Protein AF-0000000068720385 (afdb_homodimer)

Nearest PDB structures (foldseek):
  2ou6-assembly1_A-2  TM=8.286E-01  e=3.592E-10  Deinococcus radiodurans
  2p1a-assembly1_A  TM=8.035E-01  e=2.104E-04  Bacillus cereus ATCC 10987
  2p1a-assembly1_B  TM=8.047E-01  e=2.739E-04  Bacillus cereus ATCC 10987
  8f5v-assembly1_B  TM=7.854E-01  e=7.859E-04  Mycobacterium tuberculosis
  3cex-assembly1_A  TM=7.486E-01  e=3.382E-04  Enterococcus faecalis V583

Secondary structure (DSSP, 8-state):
-PPPB---PPTTS-HHHHHHHHHHHHHHHHHHHHTTT--HHHHH---TTTSS-HHHHHHHHHHHHHHHHIIIII-----HHHHHHHHHHHH-HHHHTT--S--HHHHHHHHHHHHHHHHHHHHT--HHHHH-EEE-TTS-EEEHHHHHHHHHHHHHHHHHHHHHHHHHHHHHT--/-PPPB---PPTTS-HHHHHHHHHHHHHHHHHHHHTTT--HHHHH---TTTSS-HHHHHHHHHHHHHHHHIIIII-----HHHHHHHHHHHH-HHHHTT--S--HHHHHHHHHHHHHHHHHHHHT--HHHHH-EEE-TTS-EEEHHHHHHHHHHHHHHHHHHHHHHHHHHHHHT--

InterPro domains:
  IPR007061 Mycothiol-S-transferase [PF04978] (20-166)
  IPR034660 DinB/YfiT-like putative metalloenzymes [G3DSA:1.20.120.450] (4-170)
  IPR034660 DinB/YfiT-like putative metalloenzymes [SSF109854] (3-167)

Foldseek 3Di:
DDADPDQFQDPLAEGVLRSLLNLVVNLLVVLCVLCPPDFLCQQLDADPVPLAGVQLLLLLLLLLLVQLCCCQQVVDGDDPVRCVVRVLSPVPRPSSNVRGDDGPVVSVVSNVVSSVVVVVSRSPDHPCQQADWDADPVGDIDGNVVSSVVSSVSSNVSSVVSNVSVVVVVVVVPD/DDADPDQFQDPLAAGVLRSLLNLVVNLLVVLCVLCPPDFLCQQLDADPVPLAGVQLLLLLLLLLLVQLCCCQQVVDGDDPVRCVVRVLSVVPRPSSNVRGDDGPVVSNVSNVVSSVVVVVSRSPDHPCQQQDWDADPVGDIDGNVVSSVVSSVSSNVSSVVSNVSVVVVVVVPPD

Solvent-accessible surface area (backbone atoms only — not comparable to full-atom values): 18407 Å² total; per-residue (Å²): 134,85,77,63,47,48,50,42,58,38,88,76,38,41,61,64,53,7,31,51,49,33,50,48,50,37,53,49,47,53,50,51,61,71,55,58,86,48,47,43,68,61,27,46,43,64,44,88,55,64,55,46,20,49,43,21,51,52,43,21,45,32,33,53,47,48,51,48,46,32,45,73,78,64,69,42,77,78,49,75,74,55,36,72,75,34,48,36,29,68,70,30,51,80,49,18,66,73,50,56,87,50,50,57,63,58,52,52,49,48,42,47,52,50,47,52,53,50,51,55,57,53,46,75,48,48,63,68,55,37,60,38,70,52,63,47,96,87,62,52,57,30,19,45,42,25,56,55,49,45,45,48,47,51,42,38,15,52,45,26,36,43,52,34,52,49,51,40,53,56,60,64,57,69,113,133,86,78,62,47,49,50,44,60,38,88,75,38,42,63,65,54,7,29,52,48,31,50,47,50,37,52,48,48,54,51,52,62,72,56,59,86,50,48,43,69,62,27,43,43,64,45,89,55,65,55,47,20,52,43,23,50,51,43,21,45,32,33,51,46,46,51,47,46,32,44,72,79,64,70,41,78,78,50,76,75,55,34,71,76,34,47,37,30,67,70,29,49,80,49,16,65,72,48,56,87,51,51,55,64,57,49,51,48,47,42,48,52,49,47,54,52,49,53,56,56,53,46,75,48,48,61,67,56,38,61,38,69,52,64,47,97,87,62,53,57,31,19,44,40,24,57,56,48,45,45,48,47,51,41,36,15,50,45,25,36,42,53,33,52,49,50,39,51,57,60,64,58,69,115

Structure (mmCIF, N/CA/C/O backbone):
data_AF-0000000068720385-model_v1
#
loop_
_entity.id
_entity.type
_entity.pdbx_description
1 polymer 'Uncharacterized protein'
#
loop_
_atom_site.group_PDB
_atom_site.id
_atom_site.type_symbol
_atom_site.label_atom_id
_atom_site.label_alt_id
_atom_site.label_comp_id
_atom_site.label_asym_id
_atom_site.label_entity_id
_atom_site.label_seq_id
_atom_site.pdbx_PDB_ins_code
_atom_site.Cartn_x
_atom_site.Cartn_y
_atom_site.Cartn_z
_atom_site.occupancy
_atom_site.B_iso_or_equiv
_atom_site.auth_seq_id
_atom_site.auth_comp_id
_atom_site.auth_asym_id
_atom_site.auth_atom_id
_atom_site.pdbx_PDB_model_num
ATOM 1 N N . MET A 1 1 ? -4.164 1.796 -20.172 1 55.81 1 MET A N 1
ATOM 2 C CA . MET A 1 1 ? -5.129 1.344 -19.172 1 55.81 1 MET A CA 1
ATOM 3 C C . MET A 1 1 ? -5.629 2.512 -18.328 1 55.81 1 MET A C 1
ATOM 5 O O . MET A 1 1 ? -4.844 3.365 -17.922 1 55.81 1 MET A O 1
ATOM 9 N N . ASN A 1 2 ? -6.902 2.725 -18.344 1 81.5 2 ASN A N 1
ATOM 10 C CA . ASN A 1 2 ? -7.492 3.861 -17.641 1 81.5 2 ASN A CA 1
ATOM 11 C C . ASN A 1 2 ? -7.676 3.568 -16.156 1 81.5 2 ASN A C 1
ATOM 13 O O . ASN A 1 2 ? -8.18 2.51 -15.781 1 81.5 2 ASN A O 1
ATOM 17 N N . ILE A 1 3 ? -7.035 4.348 -15.258 1 90.94 3 ILE A N 1
ATOM 18 C CA . ILE A 1 3 ? -7.121 4.184 -13.812 1 90.94 3 ILE A CA 1
ATOM 19 C C . ILE A 1 3 ? -8.438 4.77 -13.305 1 90.94 3 ILE A C 1
ATOM 21 O O . ILE A 1 3 ? -8.797 5.898 -13.648 1 90.94 3 ILE A O 1
ATOM 25 N N . ASP A 1 4 ? -9.219 3.924 -12.68 1 94.69 4 ASP A N 1
ATOM 26 C CA . ASP A 1 4 ? -10.445 4.367 -12.031 1 94.69 4 ASP A CA 1
ATOM 27 C C . ASP A 1 4 ? -10.172 4.863 -10.609 1 94.69 4 ASP A C 1
ATOM 29 O O . ASP A 1 4 ? -9.594 4.141 -9.797 1 94.69 4 ASP A O 1
ATOM 33 N N . TYR A 1 5 ? -10.555 6.066 -10.297 1 97 5 TYR A N 1
ATOM 34 C CA . TYR A 1 5 ? -10.297 6.68 -9 1 97 5 TYR A CA 1
ATOM 35 C C . TYR A 1 5 ? -11.539 6.637 -8.117 1 97 5 TYR A C 1
ATOM 37 O O . TYR A 1 5 ? -11.781 7.559 -7.332 1 97 5 TYR A O 1
ATOM 45 N N . ARG A 1 6 ? -12.383 5.68 -8.445 1 97.88 6 ARG A N 1
ATOM 46 C CA . ARG A 1 6 ? -13.5 5.289 -7.59 1 97.88 6 ARG A CA 1
ATOM 47 C C . ARG A 1 6 ? -13.352 3.85 -7.109 1 97.88 6 ARG A C 1
ATOM 49 O O . ARG A 1 6 ? -13.008 2.961 -7.895 1 97.88 6 ARG A O 1
ATOM 56 N N . ILE A 1 7 ? -13.422 3.652 -5.805 1 98.19 7 ILE A N 1
ATOM 57 C CA . ILE A 1 7 ? -13.531 2.303 -5.262 1 98.19 7 ILE A CA 1
ATOM 58 C C . ILE A 1 7 ? -15 1.94 -5.078 1 98.19 7 ILE A C 1
ATOM 60 O O . ILE A 1 7 ? -15.711 2.584 -4.301 1 98.19 7 ILE A O 1
ATOM 64 N N . ARG A 1 8 ? -15.438 0.995 -5.832 1 95.12 8 ARG A N 1
ATOM 65 C CA . ARG A 1 8 ? -16.844 0.578 -5.805 1 95.12 8 ARG A CA 1
ATOM 66 C C . ARG A 1 8 ? -16.969 -0.904 -6.141 1 95.12 8 ARG A C 1
ATOM 68 O O . ARG A 1 8 ? -16.031 -1.518 -6.656 1 95.12 8 ARG A O 1
ATOM 75 N N . SER A 1 9 ? -18.156 -1.383 -5.824 1 94.25 9 SER A N 1
ATOM 76 C CA . SER A 1 9 ? -18.422 -2.781 -6.145 1 94.25 9 SER A CA 1
ATOM 77 C C . SER A 1 9 ? -18.469 -3.004 -7.652 1 94.25 9 SER A C 1
ATOM 79 O O . SER A 1 9 ? -19.281 -2.389 -8.352 1 94.25 9 SER A O 1
ATOM 81 N N . VAL A 1 10 ? -17.562 -3.848 -8.102 1 94.06 10 VAL A N 1
ATOM 82 C CA . VAL A 1 10 ? -17.516 -4.176 -9.516 1 94.06 10 VAL A CA 1
ATOM 83 C C . VAL A 1 10 ? -18.547 -5.246 -9.844 1 94.06 10 VAL A C 1
ATOM 85 O O . VAL A 1 10 ? -18.766 -6.164 -9.047 1 94.06 10 VAL A O 1
ATOM 88 N N . ASP A 1 11 ? -19.156 -5.184 -11.016 1 93.94 11 ASP A N 1
ATOM 89 C CA . ASP A 1 11 ? -20.156 -6.16 -11.43 1 93.94 11 ASP A CA 1
ATOM 90 C C . ASP A 1 11 ? -19.562 -7.562 -11.508 1 93.94 11 ASP A C 1
ATOM 92 O O . ASP A 1 11 ? -18.391 -7.727 -11.867 1 93.94 11 ASP A O 1
ATOM 96 N N . GLY A 1 12 ? -20.375 -8.539 -11.203 1 96.19 12 GLY A N 1
ATOM 97 C CA . GLY A 1 12 ? -19.906 -9.914 -11.281 1 96.19 12 GLY A CA 1
ATOM 98 C C . GLY A 1 12 ? -19.422 -10.461 -9.961 1 96.19 12 GLY A C 1
ATOM 99 O O . GLY A 1 12 ? -19.109 -11.648 -9.844 1 96.19 12 GLY A O 1
ATOM 100 N N . TYR A 1 13 ? -19.406 -9.609 -8.977 1 97.69 13 TYR A N 1
ATOM 101 C CA . TYR A 1 13 ? -18.984 -9.977 -7.633 1 97.69 13 TYR A CA 1
ATOM 102 C C . TYR A 1 13 ? -20.016 -9.555 -6.602 1 97.69 13 TYR A C 1
ATOM 104 O O . TYR A 1 13 ? -20.875 -8.719 -6.883 1 97.69 13 TYR A O 1
ATOM 112 N N . THR A 1 14 ? -19.969 -10.188 -5.473 1 96.56 14 THR A N 1
ATOM 113 C CA . THR A 1 14 ? -20.734 -9.648 -4.355 1 96.56 14 THR A CA 1
ATOM 114 C C . THR A 1 14 ? -20.219 -8.266 -3.963 1 96.56 14 THR A C 1
ATOM 116 O O . THR A 1 14 ? -19.109 -7.879 -4.34 1 96.56 14 THR A O 1
ATOM 119 N N . LYS A 1 15 ? -20.938 -7.531 -3.221 1 94.38 15 LYS A N 1
ATOM 120 C CA . LYS A 1 15 ? -20.656 -6.121 -2.961 1 94.38 15 LYS A CA 1
ATOM 121 C C . LYS A 1 15 ? -19.281 -5.941 -2.342 1 94.38 15 LYS A C 1
ATOM 123 O O . LYS A 1 15 ? -18.453 -5.184 -2.859 1 94.38 15 LYS A O 1
ATOM 128 N N . LYS A 1 16 ? -18.969 -6.672 -1.29 1 95.19 16 LYS A N 1
ATOM 129 C CA . LYS A 1 16 ? -17.688 -6.512 -0.593 1 95.19 16 LYS A CA 1
ATOM 130 C C . LYS A 1 16 ? -16.531 -7.02 -1.444 1 95.19 16 LYS A C 1
ATOM 132 O O . LYS A 1 16 ? -15.469 -6.387 -1.502 1 95.19 16 LYS A O 1
ATOM 137 N N . ILE A 1 17 ? -16.75 -8.133 -2.098 1 97.75 17 ILE A N 1
ATOM 138 C CA . ILE A 1 17 ? -15.703 -8.688 -2.953 1 97.75 17 ILE A CA 1
ATOM 139 C C . ILE A 1 17 ? -15.461 -7.758 -4.141 1 97.75 17 ILE A C 1
ATOM 141 O O . ILE A 1 17 ? -14.32 -7.582 -4.574 1 97.75 17 ILE A O 1
ATOM 145 N N . GLY A 1 18 ? -16.578 -7.191 -4.613 1 97.62 18 GLY A N 1
ATOM 146 C CA . GLY A 1 18 ? -16.438 -6.242 -5.703 1 97.62 18 GLY A CA 1
ATOM 147 C C . GLY A 1 18 ? -15.602 -5.027 -5.336 1 97.62 18 GLY A C 1
ATOM 148 O O . GLY A 1 18 ? -14.844 -4.516 -6.16 1 97.62 18 GLY A O 1
ATOM 149 N N . GLU A 1 19 ? -15.742 -4.539 -4.129 1 97.5 19 GLU A N 1
ATOM 150 C CA . GLU A 1 19 ? -14.93 -3.426 -3.654 1 97.5 19 GLU A CA 1
ATOM 151 C C . GLU A 1 19 ? -13.461 -3.834 -3.527 1 97.5 19 GLU A C 1
ATOM 153 O O . GLU A 1 19 ? -12.562 -3.057 -3.865 1 97.5 19 GLU A O 1
ATOM 158 N N . LEU A 1 20 ? -13.234 -5.047 -3.01 1 98.19 20 LEU A N 1
ATOM 159 C CA . LEU A 1 20 ? -11.883 -5.582 -2.943 1 98.19 20 LEU A CA 1
ATOM 160 C C . LEU A 1 20 ? -11.266 -5.668 -4.332 1 98.19 20 LEU A C 1
ATOM 162 O O . LEU A 1 20 ? -10.109 -5.266 -4.531 1 98.19 20 LEU A O 1
ATOM 166 N N . VAL A 1 21 ? -12.055 -6.145 -5.281 1 98.44 21 VAL A N 1
ATOM 167 C CA . VAL A 1 21 ? -11.594 -6.266 -6.66 1 98.44 21 VAL A CA 1
ATOM 168 C C . VAL A 1 21 ? -11.273 -4.887 -7.227 1 98.44 21 VAL A C 1
ATOM 170 O O . VAL A 1 21 ? -10.266 -4.711 -7.922 1 98.44 21 VAL A O 1
ATOM 173 N N . SER A 1 22 ? -12.117 -3.92 -6.93 1 98.38 22 SER A N 1
ATOM 174 C CA . SER A 1 22 ? -11.859 -2.543 -7.34 1 98.38 22 SER A CA 1
ATOM 175 C C . SER A 1 22 ? -10.5 -2.061 -6.852 1 98.38 22 SER A C 1
ATOM 177 O O . SER A 1 22 ? -9.734 -1.474 -7.617 1 98.38 22 SER A O 1
ATOM 179 N N . MET A 1 23 ? -10.133 -2.352 -5.617 1 98.56 23 MET A N 1
ATOM 180 C CA . MET A 1 23 ? -8.852 -1.942 -5.035 1 98.56 23 MET A CA 1
ATOM 181 C C . MET A 1 23 ? -7.695 -2.699 -5.672 1 98.56 23 MET A C 1
ATOM 183 O O . MET A 1 23 ? -6.656 -2.111 -5.973 1 98.56 23 MET A O 1
ATOM 187 N N . LEU A 1 24 ? -7.902 -4.004 -5.91 1 98.62 24 LEU A N 1
ATOM 188 C CA . LEU A 1 24 ? -6.879 -4.828 -6.543 1 98.62 24 LEU A CA 1
ATOM 189 C C . LEU A 1 24 ? -6.562 -4.316 -7.945 1 98.62 24 LEU A C 1
ATOM 191 O O . LEU A 1 24 ? -5.395 -4.188 -8.312 1 98.62 24 LEU A O 1
ATOM 195 N N . GLU A 1 25 ? -7.594 -3.98 -8.672 1 98 25 GLU A N 1
ATOM 196 C CA . GLU A 1 25 ? -7.418 -3.555 -10.055 1 98 25 GLU A CA 1
ATOM 197 C C . GLU A 1 25 ? -6.816 -2.154 -10.133 1 98 25 GLU A C 1
ATOM 199 O O . GLU A 1 25 ? -5.98 -1.876 -10.992 1 98 25 GLU A O 1
ATOM 204 N N . HIS A 1 26 ? -7.258 -1.29 -9.273 1 98.38 26 HIS A N 1
ATOM 205 C CA . HIS A 1 26 ? -6.629 0.024 -9.188 1 98.38 26 HIS A CA 1
ATOM 206 C C . HIS A 1 26 ? -5.137 -0.096 -8.914 1 98.38 26 HIS A C 1
ATOM 208 O O . HIS A 1 26 ? -4.32 0.521 -9.602 1 98.38 26 HIS A O 1
ATOM 214 N N . THR A 1 27 ? -4.797 -0.906 -7.934 1 98.75 27 THR A N 1
ATOM 215 C CA . THR A 1 27 ? -3.41 -1.09 -7.523 1 98.75 27 THR A CA 1
ATOM 216 C C . THR A 1 27 ? -2.564 -1.605 -8.68 1 98.75 27 THR A C 1
ATOM 218 O O . THR A 1 27 ? -1.478 -1.087 -8.945 1 98.75 27 THR A O 1
ATOM 221 N N . ARG A 1 28 ? -3.123 -2.59 -9.383 1 98.62 28 ARG A N 1
ATOM 222 C CA . ARG A 1 28 ? -2.406 -3.17 -10.516 1 98.62 28 ARG A CA 1
ATOM 223 C C . ARG A 1 28 ? -2.225 -2.145 -11.633 1 98.62 28 ARG A C 1
ATOM 225 O O . ARG A 1 28 ? -1.148 -2.051 -12.227 1 98.62 28 ARG A O 1
ATOM 232 N N . ALA A 1 29 ? -3.236 -1.384 -11.906 1 98.06 29 ALA A N 1
ATOM 233 C CA . ALA A 1 29 ? -3.16 -0.38 -12.961 1 98.06 29 ALA A CA 1
ATOM 234 C C . ALA A 1 29 ? -2.08 0.654 -12.664 1 98.06 29 ALA A C 1
ATOM 236 O O . ALA A 1 29 ? -1.32 1.045 -13.547 1 98.06 29 ALA A O 1
ATOM 237 N N . VAL A 1 30 ? -1.996 1.091 -11.438 1 98.31 30 VAL A N 1
ATOM 238 C CA . VAL A 1 30 ? -0.988 2.07 -11.047 1 98.31 30 VAL A CA 1
ATOM 239 C C . VAL A 1 30 ? 0.405 1.46 -11.188 1 98.31 30 VAL A C 1
ATOM 241 O O . VAL A 1 30 ? 1.323 2.104 -11.695 1 98.31 30 VAL A O 1
ATOM 244 N N . THR A 1 31 ? 0.572 0.202 -10.719 1 98.56 31 THR A N 1
ATOM 245 C CA . THR A 1 31 ? 1.856 -0.482 -10.82 1 98.56 31 THR A CA 1
ATOM 246 C C . THR A 1 31 ? 2.297 -0.591 -12.281 1 98.56 31 THR A C 1
ATOM 248 O O . THR A 1 31 ? 3.443 -0.281 -12.609 1 98.56 31 THR A O 1
ATOM 251 N N . LEU A 1 32 ? 1.392 -0.988 -13.141 1 98.19 32 LEU A N 1
ATOM 252 C CA . LEU A 1 32 ? 1.712 -1.148 -14.555 1 98.19 32 LEU A CA 1
ATOM 253 C C . LEU A 1 32 ? 2.062 0.193 -15.188 1 98.19 32 LEU A C 1
ATOM 255 O O . LEU A 1 32 ? 2.947 0.269 -16.047 1 98.19 32 LEU A O 1
ATOM 259 N N . GLY A 1 33 ? 1.386 1.256 -14.781 1 97.19 33 GLY A N 1
ATOM 260 C CA . GLY A 1 33 ? 1.726 2.59 -15.25 1 97.19 33 GLY A CA 1
ATOM 261 C C . GLY A 1 33 ? 3.133 3.014 -14.875 1 97.19 33 GLY A C 1
ATOM 262 O O . GLY A 1 33 ? 3.814 3.684 -15.648 1 97.19 33 GLY A O 1
ATOM 263 N N . GLU A 1 34 ? 3.578 2.621 -13.719 1 96.31 34 GLU A N 1
ATOM 264 C CA . GLU A 1 34 ? 4.895 2.992 -13.211 1 96.31 34 GLU A CA 1
ATOM 265 C C . GLU A 1 34 ? 6.008 2.322 -14.008 1 96.31 34 GLU A C 1
ATOM 267 O O . GLU A 1 34 ? 7.098 2.879 -14.156 1 96.31 34 GLU A O 1
ATOM 272 N N . VAL A 1 35 ? 5.777 1.215 -14.516 1 97.25 35 VAL A N 1
ATOM 273 C CA . VAL A 1 35 ? 6.891 0.438 -15.047 1 97.25 35 VAL A CA 1
ATOM 274 C C . VAL A 1 35 ? 6.785 0.363 -16.578 1 97.25 35 VAL A C 1
ATOM 276 O O . VAL A 1 35 ? 7.574 -0.326 -17.219 1 97.25 35 VAL A O 1
ATOM 279 N N . LYS A 1 36 ? 5.789 1.232 -16.938 1 92.69 36 LYS A N 1
ATOM 280 C CA . LYS A 1 36 ? 5.551 1.211 -18.375 1 92.69 36 LYS A CA 1
ATOM 281 C C . LYS A 1 36 ? 6.777 1.689 -19.141 1 92.69 36 LYS A C 1
ATOM 283 O O . LYS A 1 36 ? 7.461 2.621 -18.719 1 92.69 36 LYS A O 1
ATOM 288 N N . ASN A 1 37 ? 7.398 0.967 -20.062 1 91 37 ASN A N 1
ATOM 289 C CA . ASN A 1 37 ? 8.414 1.367 -21.031 1 91 37 ASN A CA 1
ATOM 290 C C . ASN A 1 37 ? 9.82 1.14 -20.484 1 91 37 ASN A C 1
ATOM 292 O O . ASN A 1 37 ? 10.789 1.716 -21 1 91 37 ASN A O 1
ATOM 296 N N . LEU A 1 38 ? 9.969 0.45 -19.359 1 96.75 38 LEU A N 1
ATOM 297 C CA . LEU A 1 38 ? 11.305 0.138 -18.875 1 96.75 38 LEU A CA 1
ATOM 298 C C . LEU A 1 38 ? 12.008 -0.835 -19.812 1 96.75 38 LEU A C 1
ATOM 300 O O . LEU A 1 38 ? 11.391 -1.774 -20.312 1 96.75 38 LEU A O 1
ATOM 304 N N . SER A 1 39 ? 13.266 -0.544 -20.109 1 97.12 39 SER A N 1
ATOM 305 C CA . SER A 1 39 ? 14.086 -1.426 -20.938 1 97.12 39 SER A CA 1
ATOM 306 C C . SER A 1 39 ? 14.547 -2.648 -20.141 1 97.12 39 SER A C 1
ATOM 308 O O . SER A 1 39 ? 14.453 -2.676 -18.922 1 97.12 39 SER A O 1
ATOM 310 N N . VAL A 1 40 ? 15.031 -3.621 -20.906 1 97.88 40 VAL A N 1
ATOM 311 C CA . VAL A 1 40 ? 15.562 -4.824 -20.281 1 97.88 40 VAL A CA 1
ATOM 312 C C . VAL A 1 40 ? 16.703 -4.449 -19.328 1 97.88 40 VAL A C 1
ATOM 314 O O . VAL A 1 40 ? 16.812 -5 -18.219 1 97.88 40 VAL A O 1
ATOM 317 N N . GLU A 1 41 ? 17.562 -3.514 -19.719 1 96.06 41 GLU A N 1
ATOM 318 C CA . GLU A 1 41 ? 18.672 -3.064 -18.875 1 96.06 41 GLU A CA 1
ATOM 319 C C . GLU A 1 41 ? 18.188 -2.449 -17.578 1 96.06 41 GLU A C 1
ATOM 321 O O . GLU A 1 41 ? 18.734 -2.721 -16.5 1 96.06 41 GLU A O 1
ATOM 326 N N . GLN A 1 42 ? 17.156 -1.732 -17.641 1 95.81 42 GLN A N 1
ATOM 327 C CA . GLN A 1 42 ? 16.594 -1.088 -16.453 1 95.81 42 GLN A CA 1
ATOM 328 C C . GLN A 1 42 ? 15.906 -2.105 -15.555 1 95.81 42 GLN A C 1
ATOM 330 O O . GLN A 1 42 ? 16 -2.016 -14.328 1 95.81 42 GLN A O 1
ATOM 335 N N . LEU A 1 43 ? 15.273 -3.049 -16.172 1 97.56 43 LEU A N 1
ATOM 336 C CA . LEU A 1 43 ? 14.57 -4.098 -15.438 1 97.56 43 LEU A CA 1
ATOM 337 C C . LEU A 1 43 ? 15.555 -5.008 -14.711 1 97.56 43 LEU A C 1
ATOM 339 O O . LEU A 1 43 ? 15.242 -5.547 -13.641 1 97.56 43 LEU A O 1
ATOM 343 N N . ASP A 1 44 ? 16.75 -5.109 -15.242 1 96.38 44 ASP A N 1
ATOM 344 C CA . ASP A 1 44 ? 17.703 -6.105 -14.75 1 96.38 44 ASP A CA 1
ATOM 345 C C . ASP A 1 44 ? 18.688 -5.48 -13.766 1 96.38 44 ASP A C 1
ATOM 347 O O . ASP A 1 44 ? 19.406 -6.195 -13.07 1 96.38 44 ASP A O 1
ATOM 351 N N . LEU A 1 45 ? 18.703 -4.188 -13.734 1 92.19 45 LEU A N 1
ATOM 352 C CA . LEU A 1 45 ? 19.719 -3.508 -12.93 1 92.19 45 LEU A CA 1
ATOM 353 C C . LEU A 1 45 ? 19.484 -3.754 -11.445 1 92.19 45 LEU A C 1
ATOM 355 O O . LEU A 1 45 ? 18.375 -3.629 -10.953 1 92.19 45 LEU A O 1
ATOM 359 N N . ILE A 1 46 ? 20.5 -4.152 -10.781 1 90.75 46 ILE A N 1
ATOM 360 C CA . ILE A 1 46 ? 20.469 -4.328 -9.328 1 90.75 46 ILE A CA 1
ATOM 361 C C . ILE A 1 46 ? 21.234 -3.191 -8.656 1 90.75 46 ILE A C 1
ATOM 363 O O . ILE A 1 46 ? 22.422 -2.988 -8.922 1 90.75 46 ILE A O 1
ATOM 367 N N . MET A 1 47 ? 20.516 -2.533 -7.836 1 83.06 47 MET A N 1
ATOM 368 C CA . MET A 1 47 ? 21.141 -1.409 -7.137 1 83.06 47 MET A CA 1
ATOM 369 C C . MET A 1 47 ? 21.516 -1.8 -5.715 1 83.06 47 MET A C 1
ATOM 371 O O . MET A 1 47 ? 20.891 -2.676 -5.113 1 83.06 47 MET A O 1
ATOM 375 N N . GLN A 1 48 ? 22.516 -1.161 -5.223 1 76 48 GLN A N 1
ATOM 376 C CA . GLN A 1 48 ? 23 -1.417 -3.871 1 76 48 GLN A CA 1
ATOM 377 C C . GLN A 1 48 ? 21.891 -1.234 -2.844 1 76 48 GLN A C 1
ATOM 379 O O . GLN A 1 48 ? 21.812 -1.979 -1.863 1 76 48 GLN A O 1
ATOM 384 N N . SER A 1 49 ? 21.016 -0.391 -3.086 1 74.56 49 SER A N 1
ATOM 385 C CA . SER A 1 49 ? 19.969 -0.009 -2.143 1 74.56 49 SER A CA 1
ATOM 386 C C . SER A 1 49 ? 18.922 -1.113 -1.995 1 74.56 49 SER A C 1
ATOM 388 O O . SER A 1 49 ? 18.219 -1.181 -0.984 1 74.56 49 SER A O 1
ATOM 390 N N . SER A 1 50 ? 18.656 -1.898 -2.914 1 75.31 50 SER A N 1
ATOM 391 C CA . SER A 1 50 ? 17.547 -2.85 -2.869 1 75.31 50 SER A CA 1
ATOM 392 C C . SER A 1 50 ? 18.047 -4.285 -2.805 1 75.31 50 SER A C 1
ATOM 394 O O . SER A 1 50 ? 17.422 -5.148 -2.191 1 75.31 50 SER A O 1
ATOM 396 N N . GLY A 1 51 ? 19.016 -4.539 -3.438 1 83.69 51 GLY A N 1
ATOM 397 C CA . GLY A 1 51 ? 19.469 -5.91 -3.586 1 83.69 51 GLY A CA 1
ATOM 398 C C . GLY A 1 51 ? 18.656 -6.711 -4.582 1 83.69 51 GLY A C 1
ATOM 399 O O . GLY A 1 51 ? 18.984 -7.863 -4.875 1 83.69 51 GLY 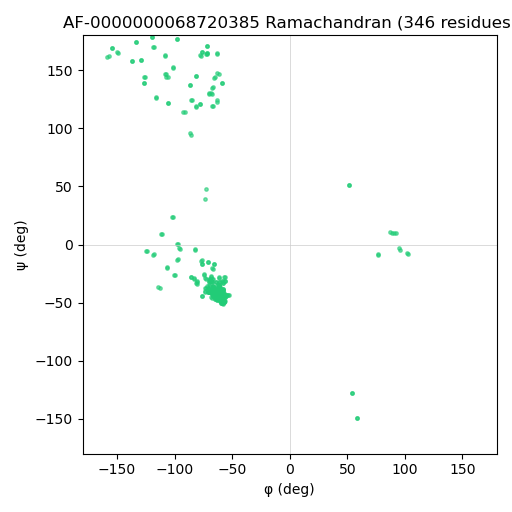A O 1
ATOM 400 N N . ASN A 1 52 ? 17.531 -6.141 -5.074 1 92.75 52 ASN A N 1
ATOM 401 C CA . ASN A 1 52 ? 16.688 -6.785 -6.082 1 92.75 52 ASN A CA 1
ATOM 402 C C . ASN A 1 52 ? 16.453 -5.867 -7.277 1 92.75 52 ASN A C 1
ATOM 404 O O . ASN A 1 52 ? 16.375 -4.648 -7.125 1 92.75 52 ASN A O 1
ATOM 408 N N . SER A 1 53 ? 16.391 -6.449 -8.453 1 95.75 53 SER A N 1
ATOM 409 C CA . SER A 1 53 ? 16.062 -5.691 -9.656 1 95.75 53 SER A CA 1
ATOM 410 C C . SER A 1 53 ? 14.562 -5.406 -9.742 1 95.75 53 SER A C 1
ATOM 412 O O . SER A 1 53 ? 13.766 -6.031 -9.039 1 95.75 53 SER A O 1
ATOM 414 N N . ILE A 1 54 ? 14.242 -4.453 -10.57 1 97.25 54 ILE A N 1
ATOM 415 C CA . ILE A 1 54 ? 12.828 -4.145 -10.781 1 97.25 54 ILE A CA 1
ATOM 416 C C . ILE A 1 54 ? 12.109 -5.379 -11.328 1 97.25 54 ILE A C 1
ATOM 418 O O . ILE A 1 54 ? 11.008 -5.707 -10.891 1 97.25 54 ILE A O 1
ATOM 422 N N . GLY A 1 55 ? 12.75 -6.082 -12.266 1 98.06 55 GLY A N 1
ATOM 423 C CA . GLY A 1 55 ? 12.18 -7.312 -12.789 1 98.06 55 GLY A CA 1
ATOM 424 C C . GLY A 1 55 ? 11.898 -8.344 -11.719 1 98.06 55 GLY A C 1
ATOM 425 O O . GLY A 1 55 ? 10.828 -8.961 -11.703 1 98.06 55 GLY A O 1
ATOM 426 N N . ALA A 1 56 ? 12.828 -8.516 -10.812 1 97.56 56 ALA A N 1
ATOM 427 C CA . ALA A 1 56 ? 12.664 -9.469 -9.719 1 97.56 56 ALA A CA 1
ATOM 428 C C . ALA A 1 56 ? 11.492 -9.07 -8.82 1 97.56 56 ALA A C 1
ATOM 430 O O . ALA A 1 56 ? 10.727 -9.93 -8.375 1 97.56 56 ALA A O 1
ATOM 431 N N . LEU A 1 57 ? 11.367 -7.805 -8.547 1 97.94 57 LEU A N 1
ATOM 432 C CA . LEU A 1 57 ? 10.281 -7.32 -7.707 1 97.94 57 LEU A CA 1
ATOM 433 C C . LEU A 1 57 ? 8.93 -7.562 -8.383 1 97.94 57 LEU A C 1
ATOM 435 O O . LEU A 1 57 ? 7.961 -7.938 -7.723 1 97.94 57 LEU A O 1
ATOM 439 N N . LEU A 1 58 ? 8.867 -7.332 -9.672 1 98.62 58 LEU A N 1
ATOM 440 C CA . LEU A 1 58 ? 7.621 -7.551 -10.406 1 98.62 58 LEU A CA 1
ATOM 441 C C . LEU A 1 58 ? 7.219 -9.023 -10.367 1 98.62 58 LEU A C 1
ATOM 443 O O . LEU A 1 58 ? 6.047 -9.344 -10.148 1 98.62 58 LEU A O 1
ATOM 447 N N . LYS A 1 59 ? 8.164 -9.914 -10.57 1 98.56 59 LYS A N 1
ATOM 448 C CA . LYS A 1 59 ? 7.852 -11.344 -10.484 1 98.56 59 LYS A CA 1
ATOM 449 C C . LYS A 1 59 ? 7.484 -11.742 -9.062 1 98.56 59 LYS A C 1
ATOM 451 O O . LYS A 1 59 ? 6.641 -12.617 -8.859 1 98.56 59 LYS A O 1
ATOM 456 N N . HIS A 1 60 ? 8.133 -11.141 -8.094 1 98.5 60 HIS A N 1
ATOM 457 C CA . HIS A 1 60 ? 7.797 -11.383 -6.695 1 98.5 60 HIS A CA 1
ATOM 458 C C . HIS A 1 60 ? 6.344 -11.016 -6.406 1 98.5 60 HIS A C 1
ATOM 460 O O . HIS A 1 60 ? 5.637 -11.766 -5.727 1 98.5 60 HIS A O 1
ATOM 466 N N . ILE A 1 61 ? 5.891 -9.867 -6.906 1 98.75 61 ILE A N 1
ATOM 467 C CA . ILE A 1 61 ? 4.508 -9.438 -6.738 1 98.75 61 ILE A CA 1
ATOM 468 C C . ILE A 1 61 ? 3.564 -10.508 -7.281 1 98.75 61 ILE A C 1
ATOM 470 O O . ILE A 1 61 ? 2.578 -10.859 -6.633 1 98.75 61 ILE A O 1
ATOM 474 N N . ALA A 1 62 ? 3.869 -11.031 -8.445 1 98.62 62 ALA A N 1
ATOM 475 C CA . ALA A 1 62 ? 3.064 -12.102 -9.031 1 98.62 62 ALA A CA 1
ATOM 476 C C . ALA A 1 62 ? 3.107 -13.359 -8.172 1 98.62 62 ALA A C 1
ATOM 478 O O . ALA A 1 62 ? 2.076 -14 -7.949 1 98.62 62 ALA A O 1
ATOM 479 N N . ALA A 1 63 ? 4.281 -13.711 -7.688 1 98.25 63 ALA A N 1
ATOM 480 C CA . ALA A 1 63 ? 4.465 -14.914 -6.879 1 98.25 63 ALA A CA 1
ATOM 481 C C . ALA A 1 63 ? 3.654 -14.828 -5.586 1 98.25 63 ALA A C 1
ATOM 483 O O . ALA A 1 63 ? 3.043 -15.812 -5.164 1 98.25 63 ALA A O 1
ATOM 484 N N . ILE A 1 64 ? 3.66 -13.719 -4.969 1 98.5 64 ILE A N 1
ATOM 485 C CA . ILE A 1 64 ? 2.934 -13.531 -3.717 1 98.5 64 ILE A CA 1
ATOM 486 C C . ILE A 1 64 ? 1.436 -13.703 -3.961 1 98.5 64 ILE A C 1
ATOM 488 O O . ILE A 1 64 ? 0.737 -14.328 -3.156 1 98.5 64 ILE A O 1
ATOM 492 N N . GLU A 1 65 ? 0.921 -13.086 -5.031 1 98.69 65 GLU A N 1
ATOM 493 C CA . GLU A 1 65 ? -0.489 -13.273 -5.359 1 98.69 65 GLU A CA 1
ATOM 494 C C . GLU A 1 65 ? -0.807 -14.742 -5.625 1 98.69 65 GLU A C 1
ATOM 496 O O . GLU A 1 65 ? -1.849 -15.242 -5.195 1 98.69 65 GLU A O 1
ATOM 501 N N . LYS A 1 66 ? 0.108 -15.453 -6.258 1 98.44 66 LYS A N 1
ATOM 502 C CA . LYS A 1 66 ? -0.083 -16.875 -6.504 1 98.44 66 LYS A CA 1
ATOM 503 C C . LYS A 1 66 ? -0.131 -17.656 -5.195 1 98.44 66 LYS A C 1
ATOM 505 O O . LYS A 1 66 ? -0.982 -18.531 -5.02 1 98.44 66 LYS A O 1
ATOM 510 N N . VAL A 1 67 ? 0.751 -17.391 -4.293 1 97.62 67 VAL A N 1
ATOM 511 C CA . VAL A 1 67 ? 0.76 -18.016 -2.98 1 97.62 67 VAL A CA 1
ATOM 512 C C . VAL A 1 67 ? -0.584 -17.797 -2.291 1 97.62 67 VAL A C 1
ATOM 514 O O . VAL A 1 67 ? -1.144 -18.734 -1.698 1 97.62 67 VAL A O 1
ATOM 517 N N . HIS A 1 68 ? -1.069 -16.625 -2.377 1 98.44 68 HIS A N 1
ATOM 518 C CA . HIS A 1 68 ? -2.316 -16.297 -1.697 1 98.44 68 HIS A CA 1
ATOM 519 C C . HIS A 1 68 ? -3.504 -16.984 -2.352 1 98.44 68 HIS A C 1
ATOM 521 O O . HIS A 1 68 ? -4.48 -17.328 -1.679 1 98.44 68 HIS A O 1
ATOM 527 N N . GLN A 1 69 ? -3.439 -17.203 -3.695 1 98.56 69 GLN A N 1
ATOM 528 C CA . GLN A 1 69 ? -4.434 -18.047 -4.348 1 98.56 69 GLN A CA 1
ATOM 529 C C . GLN A 1 69 ? -4.469 -19.438 -3.725 1 98.56 69 GLN A C 1
ATOM 531 O O . GLN A 1 69 ? -5.535 -19.938 -3.365 1 98.56 69 GLN A O 1
ATOM 536 N N . LEU A 1 70 ? -3.307 -20.016 -3.59 1 97.94 70 LEU A N 1
ATOM 537 C CA . LEU A 1 70 ? -3.195 -21.375 -3.092 1 97.94 70 LEU A CA 1
ATOM 538 C C . LEU A 1 70 ? -3.678 -21.469 -1.648 1 97.94 70 LEU A C 1
ATOM 540 O O . LEU A 1 70 ? -4.438 -22.375 -1.301 1 97.94 70 LEU A O 1
ATOM 544 N N . ILE A 1 71 ? -3.305 -20.516 -0.834 1 97.12 71 ILE A N 1
ATOM 545 C CA . ILE A 1 71 ? -3.693 -20.5 0.572 1 97.12 71 ILE A CA 1
ATOM 546 C C . ILE A 1 71 ? -5.199 -20.266 0.691 1 97.12 71 ILE A C 1
ATOM 548 O O . ILE A 1 71 ? -5.891 -21.016 1.396 1 97.12 71 ILE A O 1
ATOM 552 N N . SER A 1 72 ? -5.703 -19.328 -0.025 1 98.06 72 SER A N 1
ATOM 553 C CA . SER A 1 72 ? -7.082 -18.875 0.141 1 98.06 72 SER A CA 1
ATOM 554 C C . SER A 1 72 ? -8.062 -19.859 -0.478 1 98.06 72 SER A C 1
ATOM 556 O O . SER A 1 72 ? -9.094 -20.172 0.122 1 98.06 72 SER A O 1
ATOM 558 N N . PHE A 1 73 ? -7.801 -20.359 -1.668 1 98.06 73 PHE A N 1
ATOM 559 C CA . PHE A 1 73 ? -8.828 -21.047 -2.436 1 98.06 73 PHE A CA 1
ATOM 560 C C . PHE A 1 73 ? -8.586 -22.547 -2.449 1 98.06 73 PHE A C 1
ATOM 562 O O . PHE A 1 73 ? -9.5 -23.328 -2.73 1 98.06 73 PHE A O 1
ATOM 569 N N . GLN A 1 74 ? -7.336 -22.969 -2.166 1 96.19 74 GLN A N 1
ATOM 570 C CA . GLN A 1 74 ? -7.027 -24.391 -2.254 1 96.19 74 GLN A CA 1
ATOM 571 C C . GLN A 1 74 ? -6.465 -24.922 -0.937 1 96.19 74 GLN A C 1
ATOM 573 O O . GLN A 1 74 ? -6.227 -26.125 -0.791 1 96.19 74 GLN A O 1
ATOM 578 N N . ASP A 1 75 ? -6.223 -24.094 0.038 1 94.69 75 ASP A N 1
ATOM 579 C CA . ASP A 1 75 ? -5.738 -24.438 1.373 1 94.69 75 ASP A CA 1
ATOM 580 C C . ASP A 1 75 ? -4.496 -25.312 1.298 1 94.69 75 ASP A C 1
ATOM 582 O O . ASP A 1 75 ? -4.449 -26.391 1.91 1 94.69 75 ASP A O 1
ATOM 586 N N . ARG A 1 76 ? -3.553 -24.812 0.503 1 94.62 76 ARG A N 1
ATOM 587 C CA . ARG A 1 76 ? -2.305 -25.547 0.355 1 94.62 76 ARG A CA 1
ATOM 588 C C . ARG A 1 76 ? -1.157 -24.609 -0.02 1 94.62 76 ARG A C 1
ATOM 590 O O . ARG A 1 76 ? -1.382 -23.453 -0.351 1 94.62 76 ARG A O 1
ATOM 597 N N . ASP A 1 77 ? 0.049 -25.234 0.066 1 93.12 77 ASP A N 1
ATOM 598 C CA . ASP A 1 77 ? 1.256 -24.562 -0.405 1 93.12 77 ASP A CA 1
ATOM 599 C C . ASP A 1 77 ? 1.624 -25.016 -1.815 1 93.12 77 ASP A C 1
ATOM 601 O O . ASP A 1 77 ? 0.952 -25.875 -2.391 1 93.12 77 ASP A O 1
ATOM 605 N N . PHE A 1 78 ? 2.682 -24.375 -2.318 1 94.94 78 PHE A N 1
ATOM 606 C CA . PHE A 1 78 ? 3.197 -24.781 -3.621 1 94.94 78 PHE A CA 1
ATOM 607 C C . PHE A 1 78 ? 3.609 -26.25 -3.607 1 94.94 78 PHE A C 1
ATOM 609 O O . PHE A 1 78 ? 4.199 -26.719 -2.637 1 94.94 78 PHE A O 1
ATOM 616 N N . THR A 1 79 ? 3.289 -26.953 -4.688 1 95.88 79 THR A N 1
ATOM 617 C CA . THR A 1 79 ? 3.936 -28.234 -4.938 1 95.88 79 THR A CA 1
ATOM 618 C C . THR A 1 79 ? 5.391 -28.031 -5.352 1 95.88 79 THR A C 1
ATOM 620 O O . THR A 1 79 ? 5.812 -26.906 -5.641 1 95.88 79 THR A O 1
ATOM 623 N N . LYS A 1 80 ? 6.086 -29.141 -5.406 1 94.44 80 LYS A N 1
ATOM 624 C CA . LYS A 1 80 ? 7.477 -29.078 -5.852 1 94.44 80 LYS A CA 1
ATOM 625 C C . LYS A 1 80 ? 7.574 -28.531 -7.27 1 94.44 80 LYS A C 1
ATOM 627 O O . LYS A 1 80 ? 8.438 -27.703 -7.566 1 94.44 80 LYS A O 1
ATOM 632 N N . GLU A 1 81 ? 6.73 -28.922 -8.109 1 94.38 81 GLU A N 1
ATOM 633 C CA . GLU A 1 81 ? 6.719 -28.5 -9.508 1 94.38 81 GLU A CA 1
ATOM 634 C C . GLU A 1 81 ? 6.371 -27.016 -9.625 1 94.38 81 GLU A C 1
ATOM 636 O O . GLU A 1 81 ? 6.988 -26.297 -10.406 1 94.38 81 GLU A O 1
ATOM 641 N N . GLU A 1 82 ? 5.426 -26.531 -8.852 1 94 82 GLU A N 1
ATOM 642 C CA . GLU A 1 82 ? 5.031 -25.125 -8.867 1 94 82 GLU A CA 1
ATOM 643 C C . GLU A 1 82 ? 6.125 -24.25 -8.281 1 94 82 GLU A C 1
ATOM 645 O O . GLU A 1 82 ? 6.332 -23.109 -8.734 1 94 82 GLU A O 1
ATOM 650 N N . LEU A 1 83 ? 6.73 -24.75 -7.27 1 93.94 83 LEU A N 1
ATOM 651 C CA . LEU A 1 83 ? 7.797 -24 -6.605 1 93.94 83 LEU A CA 1
ATOM 652 C C . LEU A 1 83 ? 8.953 -23.734 -7.57 1 93.94 83 LEU A C 1
ATOM 654 O O . LEU A 1 83 ? 9.609 -22.703 -7.484 1 93.94 83 LEU A O 1
ATOM 658 N N . GLU A 1 84 ? 9.203 -24.625 -8.5 1 91.69 84 GLU A N 1
ATOM 659 C CA . GLU A 1 84 ? 10.266 -24.438 -9.484 1 91.69 84 GLU A CA 1
ATOM 660 C C . GLU A 1 84 ? 10.016 -23.188 -10.336 1 91.69 84 GLU A C 1
ATOM 662 O O . GLU A 1 84 ? 10.969 -22.531 -10.781 1 91.69 84 GLU A O 1
ATOM 667 N N . ILE A 1 85 ? 8.766 -22.875 -10.484 1 91.44 85 ILE A N 1
ATOM 668 C CA . ILE A 1 85 ? 8.383 -21.734 -11.312 1 91.44 85 ILE A CA 1
ATOM 669 C C . ILE A 1 85 ? 8.547 -20.438 -10.523 1 91.44 85 ILE A C 1
ATOM 671 O O . ILE A 1 85 ? 9 -19.438 -11.062 1 91.44 85 ILE A O 1
ATOM 675 N N . TRP A 1 86 ? 8.352 -20.5 -9.164 1 95.5 86 TRP A N 1
ATOM 676 C CA . TRP A 1 86 ? 8.141 -19.266 -8.422 1 95.5 86 TRP A CA 1
ATOM 677 C C . TRP A 1 86 ? 9.242 -19.062 -7.383 1 95.5 86 TRP A C 1
ATOM 679 O O . TRP A 1 86 ? 9.352 -17.984 -6.789 1 95.5 86 TRP A O 1
ATOM 689 N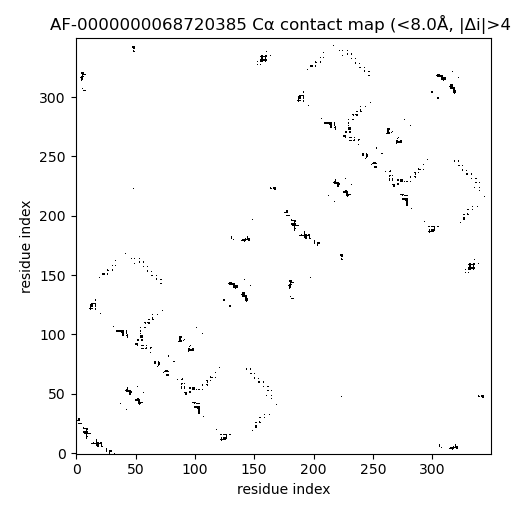 N . GLU A 1 87 ? 10.102 -20.016 -7.129 1 93.06 87 GLU A N 1
ATOM 690 C CA . GLU A 1 87 ? 11.031 -20 -6 1 93.06 87 GLU A CA 1
ATOM 691 C C . GLU A 1 87 ? 11.984 -18.812 -6.086 1 93.06 87 GLU A C 1
ATOM 693 O O . GLU A 1 87 ? 12.312 -18.188 -5.07 1 93.06 87 GLU A O 1
ATOM 698 N N . ASP A 1 88 ? 12.469 -18.5 -7.25 1 92.69 88 ASP A N 1
ATOM 699 C CA . ASP A 1 88 ? 13.391 -17.391 -7.434 1 92.69 88 ASP A CA 1
ATOM 700 C C . ASP A 1 88 ? 12.75 -16.062 -7.027 1 92.69 88 ASP A C 1
ATOM 702 O O . ASP A 1 88 ? 13.398 -15.219 -6.406 1 92.69 88 ASP A O 1
ATOM 706 N N . ALA A 1 89 ? 11.422 -15.961 -7.289 1 94.06 89 ALA A N 1
ATOM 707 C CA . ALA A 1 89 ? 10.695 -14.719 -7.02 1 94.06 89 ALA A CA 1
ATOM 708 C C . ALA A 1 89 ? 10.211 -14.672 -5.574 1 94.06 89 ALA A C 1
ATOM 710 O O . ALA A 1 89 ? 10.07 -13.594 -4.992 1 94.06 89 ALA A O 1
ATOM 711 N N . LEU A 1 90 ? 9.984 -15.852 -4.992 1 94.38 90 LEU A N 1
ATOM 712 C CA . LEU A 1 90 ? 9.469 -15.914 -3.629 1 94.38 90 LEU A CA 1
ATOM 713 C C . LEU A 1 90 ? 10.531 -15.492 -2.625 1 94.38 90 LEU A C 1
ATOM 715 O O . LEU A 1 90 ? 10.234 -14.773 -1.668 1 94.38 90 LEU A O 1
ATOM 719 N N . TYR A 1 91 ? 11.688 -15.828 -2.85 1 88.75 91 TYR A N 1
ATOM 720 C CA . TYR A 1 91 ? 12.734 -15.602 -1.857 1 88.75 91 TYR A CA 1
ATOM 721 C C . TYR A 1 91 ? 13.539 -14.352 -2.191 1 88.75 91 TYR A C 1
ATOM 723 O O . TYR A 1 91 ? 14.078 -13.695 -1.295 1 88.75 91 TYR A O 1
ATOM 731 N N . LEU A 1 92 ? 13.648 -13.906 -3.434 1 91.81 92 LEU A N 1
ATOM 732 C CA . LEU A 1 92 ? 14.359 -12.734 -3.918 1 91.81 92 LEU A CA 1
ATOM 733 C C . LEU A 1 92 ? 15.836 -12.805 -3.553 1 91.81 92 LEU A C 1
ATOM 735 O O . LEU A 1 92 ? 16.438 -13.883 -3.578 1 91.81 92 LEU A O 1
ATOM 739 N N . GLY A 1 93 ? 16.578 -11.68 -3.324 1 85.94 93 GLY A N 1
ATOM 740 C CA . GLY A 1 93 ? 18 -11.719 -3.025 1 85.94 93 GLY A CA 1
ATOM 741 C C . GLY A 1 93 ? 18.812 -12.477 -4.066 1 85.94 93 GLY A C 1
ATOM 742 O O . GLY A 1 93 ? 18.688 -12.211 -5.266 1 85.94 93 GLY A O 1
ATOM 743 N N . GLU A 1 94 ? 19.594 -13.414 -3.572 1 85.88 94 GLU A N 1
ATOM 744 C CA . GLU A 1 94 ? 20.453 -14.18 -4.465 1 85.88 94 GLU A CA 1
ATOM 745 C C . GLU A 1 94 ? 19.625 -14.984 -5.469 1 85.88 94 GLU A C 1
ATOM 747 O O . GLU A 1 94 ? 19.969 -15.039 -6.652 1 85.88 94 GLU A O 1
ATOM 752 N N . ALA A 1 95 ? 18.562 -15.531 -5.035 1 87 95 ALA A N 1
ATOM 753 C CA . ALA A 1 95 ? 17.688 -16.312 -5.914 1 87 95 ALA A CA 1
ATOM 754 C C . ALA A 1 95 ? 17.031 -15.414 -6.969 1 87 95 ALA A C 1
ATOM 756 O O . ALA A 1 95 ? 16.812 -15.844 -8.102 1 87 95 ALA A O 1
ATOM 757 N N . GLY A 1 96 ? 16.828 -14.211 -6.641 1 90.56 96 GLY A N 1
ATOM 758 C CA . GLY A 1 96 ? 16.156 -13.273 -7.523 1 90.56 96 GLY A CA 1
ATOM 759 C C . GLY A 1 96 ? 17.031 -12.781 -8.656 1 90.56 96 GLY A C 1
ATOM 760 O O . GLY A 1 96 ? 16.531 -12.25 -9.648 1 90.56 96 GLY A O 1
ATOM 761 N N . ARG A 1 97 ? 18.328 -12.984 -8.469 1 89.69 97 ARG A N 1
ATOM 762 C CA . ARG A 1 97 ? 19.266 -12.516 -9.477 1 89.69 97 ARG A CA 1
ATOM 763 C C . ARG A 1 97 ? 19.125 -13.297 -10.781 1 89.69 97 ARG A C 1
ATOM 765 O O . ARG A 1 97 ? 19.531 -12.828 -11.844 1 89.69 97 ARG A O 1
ATOM 772 N N . ALA A 1 98 ? 18.547 -14.445 -10.68 1 92.38 98 ALA A N 1
ATOM 773 C CA . ALA A 1 98 ? 18.328 -15.281 -11.852 1 92.38 98 ALA A CA 1
ATOM 774 C C . ALA A 1 98 ? 17.25 -14.703 -12.75 1 92.38 98 ALA A C 1
ATOM 776 O O . ALA A 1 98 ? 17.141 -15.07 -13.922 1 92.38 98 ALA A O 1
ATOM 777 N N . ILE A 1 99 ? 16.484 -13.789 -12.258 1 95.69 99 ILE A N 1
ATOM 778 C CA . ILE A 1 99 ? 15.398 -13.172 -13.008 1 95.69 99 ILE A CA 1
ATOM 779 C C . ILE A 1 99 ? 15.938 -11.992 -13.82 1 95.69 99 ILE A C 1
ATOM 781 O O . ILE A 1 99 ? 16.047 -10.875 -13.305 1 95.69 99 ILE A O 1
ATOM 785 N N . CYS A 1 100 ? 16.234 -12.297 -15.055 1 95.88 100 CYS A N 1
ATOM 786 C CA . CYS A 1 100 ? 16.828 -11.273 -15.914 1 95.88 100 CYS A CA 1
ATOM 787 C C . CYS A 1 100 ? 16.625 -11.617 -17.391 1 95.88 100 CYS A C 1
ATOM 789 O O . CYS A 1 100 ? 16.141 -12.703 -17.719 1 95.88 100 CYS A O 1
ATOM 791 N N . GLY A 1 101 ? 16.766 -10.641 -18.203 1 97.38 101 GLY A N 1
ATOM 792 C CA . GLY A 1 101 ? 16.797 -10.867 -19.641 1 97.38 101 GLY A CA 1
ATOM 793 C C . GLY A 1 101 ? 15.422 -10.844 -20.281 1 97.38 101 GLY A C 1
ATOM 794 O O . GLY A 1 101 ? 15.266 -11.203 -21.453 1 97.38 101 GLY A O 1
ATOM 795 N N . HIS A 1 102 ? 14.445 -10.445 -19.531 1 97.88 102 HIS A N 1
ATOM 796 C CA . HIS A 1 102 ? 13.086 -10.414 -20.062 1 97.88 102 HIS A CA 1
ATOM 797 C C . HIS A 1 102 ? 12.641 -8.984 -20.344 1 97.88 102 HIS A C 1
ATOM 799 O O . HIS A 1 102 ? 12.977 -8.062 -19.609 1 97.88 102 HIS A O 1
ATOM 805 N N . GLU A 1 103 ? 11.883 -8.883 -21.391 1 98.19 103 GLU A N 1
ATOM 806 C CA . GLU A 1 103 ? 11.234 -7.602 -21.672 1 98.19 103 GLU A CA 1
ATOM 807 C C . GLU A 1 103 ? 10.094 -7.332 -20.703 1 98.19 103 GLU A C 1
ATOM 809 O O . GLU A 1 103 ? 9.586 -8.258 -20.062 1 98.19 103 GLU A O 1
ATOM 814 N N . ILE A 1 104 ? 9.695 -6.109 -20.672 1 98.38 104 ILE A N 1
ATOM 815 C CA . ILE A 1 104 ? 8.656 -5.68 -19.734 1 98.38 104 ILE A CA 1
ATOM 816 C C . ILE A 1 104 ? 7.387 -6.488 -19.969 1 98.38 104 ILE A C 1
ATOM 818 O O . ILE A 1 104 ? 6.656 -6.801 -19.031 1 98.38 104 ILE A O 1
ATOM 822 N N . GLN A 1 105 ? 7.152 -6.898 -21.188 1 98.12 105 GLN A N 1
ATOM 823 C CA . GLN A 1 105 ? 5.934 -7.625 -21.531 1 98.12 105 GLN A CA 1
ATOM 824 C C . GLN A 1 105 ? 5.871 -8.969 -20.812 1 98.12 105 GLN A C 1
ATOM 826 O O . GLN A 1 105 ? 4.793 -9.438 -20.453 1 98.12 105 GLN A O 1
ATOM 831 N N . TYR A 1 106 ? 7.016 -9.562 -20.594 1 98.06 106 TYR A N 1
ATOM 832 C CA . TYR A 1 106 ? 7.066 -10.812 -19.828 1 98.06 106 TYR A CA 1
ATOM 833 C C . TYR A 1 106 ? 6.461 -10.633 -18.453 1 98.06 106 TYR A C 1
ATOM 835 O O . TYR A 1 106 ? 5.605 -11.422 -18.031 1 98.06 106 TYR A O 1
ATOM 843 N N . TYR A 1 107 ? 6.855 -9.625 -17.75 1 98.38 107 TYR A N 1
ATOM 844 C CA . TYR A 1 107 ? 6.395 -9.375 -16.375 1 98.38 107 TYR A CA 1
ATOM 845 C C . TYR A 1 107 ? 4.938 -8.938 -16.375 1 98.38 107 TYR A C 1
ATOM 847 O O . TYR A 1 107 ? 4.168 -9.336 -15.492 1 98.38 107 TYR A O 1
ATOM 855 N N . VAL A 1 108 ? 4.586 -8.094 -17.328 1 98.38 108 VAL A N 1
ATOM 856 C CA . VAL A 1 108 ? 3.207 -7.633 -17.453 1 98.38 108 VAL A CA 1
ATOM 857 C C . VAL A 1 108 ? 2.279 -8.828 -17.672 1 98.38 108 VAL A C 1
ATOM 859 O O . VAL A 1 108 ? 1.216 -8.914 -17.047 1 98.38 108 VAL A O 1
ATOM 862 N N . GLN A 1 109 ? 2.664 -9.75 -18.516 1 98.12 109 GLN A N 1
ATOM 863 C CA . GLN A 1 109 ? 1.853 -10.938 -18.781 1 98.12 109 GLN A CA 1
ATOM 864 C C . GLN A 1 109 ? 1.735 -11.82 -17.547 1 98.12 109 GLN A C 1
ATOM 866 O O . GLN A 1 109 ? 0.679 -12.398 -17.281 1 98.12 109 GLN A O 1
ATOM 871 N N . LEU A 1 110 ? 2.822 -11.945 -16.812 1 98 110 LEU A N 1
ATOM 872 C CA . LEU A 1 110 ? 2.793 -12.703 -15.57 1 98 110 LEU A CA 1
ATOM 873 C C . LEU A 1 110 ? 1.798 -12.102 -14.578 1 98 110 LEU A C 1
ATOM 875 O O . LEU A 1 110 ? 0.969 -12.812 -14.016 1 98 110 LEU A O 1
ATOM 879 N N . LEU A 1 111 ? 1.886 -10.805 -14.406 1 98.62 111 LEU A N 1
ATOM 88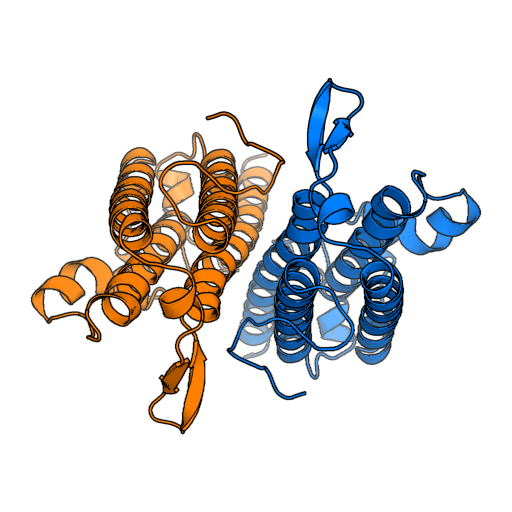0 C CA . LEU A 1 111 ? 1.001 -10.078 -13.5 1 98.62 111 LEU A CA 1
ATOM 881 C C . LEU A 1 111 ? -0.451 -10.188 -13.953 1 98.62 111 LEU A C 1
ATOM 883 O O . LEU A 1 111 ? -1.349 -10.383 -13.133 1 98.62 111 LEU A O 1
ATOM 887 N N . GLN A 1 112 ? -0.648 -10.086 -15.219 1 98.38 112 GLN A N 1
ATOM 888 C CA . GLN A 1 112 ? -1.998 -10.188 -15.766 1 98.38 112 GLN A CA 1
ATOM 889 C C . GLN A 1 112 ? -2.568 -11.586 -15.578 1 98.38 112 GLN A C 1
ATOM 891 O O . GLN A 1 112 ? -3.729 -11.75 -15.195 1 98.38 112 GLN A O 1
ATOM 896 N N . SER A 1 113 ? -1.769 -12.562 -15.859 1 98.44 113 SER A N 1
ATOM 897 C CA . SER A 1 113 ? -2.225 -13.945 -15.773 1 98.44 113 SER A CA 1
ATOM 898 C C . SER A 1 113 ? -2.619 -14.312 -14.352 1 98.44 113 SER A C 1
ATOM 900 O O . SER A 1 113 ? -3.684 -14.891 -14.125 1 98.44 113 SER A O 1
ATOM 902 N N . VAL A 1 114 ? -1.785 -13.977 -13.398 1 98.56 114 VAL A N 1
ATOM 903 C CA . VAL A 1 114 ? -2.084 -14.328 -12.016 1 98.56 114 VAL A CA 1
ATOM 904 C C . VAL A 1 114 ? -3.309 -13.547 -11.539 1 98.56 114 VAL A C 1
ATOM 906 O O . VAL A 1 114 ? -4.125 -14.07 -10.781 1 98.56 114 VAL A O 1
ATOM 909 N N . ARG A 1 115 ? -3.482 -12.281 -11.977 1 98.81 115 ARG A N 1
ATOM 910 C CA . ARG A 1 115 ? -4.641 -11.477 -11.602 1 98.81 115 ARG A CA 1
ATOM 911 C C . ARG A 1 115 ? -5.926 -12.062 -12.188 1 98.81 115 ARG A C 1
ATOM 913 O O . ARG A 1 115 ? -6.949 -12.125 -11.5 1 98.81 115 ARG A O 1
ATOM 920 N N . GLU A 1 116 ? -5.852 -12.438 -13.406 1 98.62 116 GLU A N 1
ATOM 921 C CA . GLU A 1 116 ? -7.023 -13.039 -14.039 1 98.62 116 GLU A CA 1
ATOM 922 C C . GLU A 1 116 ? -7.488 -14.273 -13.273 1 98.62 116 GLU A C 1
ATOM 924 O O . GLU A 1 116 ? -8.688 -14.492 -13.102 1 98.62 116 GLU A O 1
ATOM 929 N N . GLU A 1 117 ? -6.566 -15.062 -12.852 1 98.56 117 GLU A N 1
ATOM 930 C CA . GLU A 1 117 ? -6.887 -16.234 -12.047 1 98.56 117 GLU A CA 1
ATOM 931 C C . GLU A 1 117 ? -7.523 -15.828 -10.719 1 98.56 117 GLU A C 1
ATOM 933 O O . GLU A 1 117 ? -8.508 -16.438 -10.289 1 98.56 117 GLU A O 1
ATOM 938 N N . SER A 1 118 ? -6.969 -14.828 -10.055 1 98.75 118 SER A N 1
ATOM 939 C CA . SER A 1 118 ? -7.52 -14.32 -8.797 1 98.75 118 SER A CA 1
ATOM 940 C C . SER A 1 118 ? -8.953 -13.836 -8.984 1 98.75 118 SER A C 1
ATOM 942 O O . SER A 1 118 ? -9.828 -14.133 -8.164 1 98.75 118 SER A O 1
ATOM 944 N N . LEU A 1 119 ? -9.133 -13.086 -10.078 1 98.62 119 LEU A N 1
ATOM 945 C CA . LEU A 1 119 ? -10.453 -12.531 -10.344 1 98.62 119 LEU A CA 1
ATOM 946 C C . LEU A 1 119 ? -11.477 -13.641 -10.562 1 98.62 119 LEU A C 1
ATOM 948 O O . LEU A 1 119 ? -12.625 -13.539 -10.109 1 98.62 119 LEU A O 1
ATOM 952 N N . LYS A 1 120 ? -11.078 -14.664 -11.211 1 98.56 120 LYS A N 1
ATOM 953 C CA . LYS A 1 120 ? -11.953 -15.82 -11.406 1 98.56 120 LYS A CA 1
ATOM 954 C C . LYS A 1 120 ? -12.305 -16.469 -10.078 1 98.56 120 LYS A C 1
ATOM 956 O O . LYS A 1 120 ? -13.477 -16.734 -9.805 1 98.56 120 LYS A O 1
ATOM 961 N N . TYR A 1 121 ? -11.328 -16.719 -9.219 1 98.56 121 TYR A N 1
ATOM 962 C CA . TYR A 1 121 ? -11.57 -17.312 -7.906 1 98.56 121 TYR A CA 1
ATOM 963 C C . TYR A 1 121 ? -12.5 -16.438 -7.07 1 98.56 121 TYR A C 1
ATOM 965 O O . TYR A 1 121 ? -13.43 -16.953 -6.434 1 98.56 121 TYR A O 1
ATOM 973 N N . LEU A 1 122 ? -12.258 -15.148 -7.078 1 98.56 122 LEU A N 1
ATOM 974 C CA . LEU A 1 122 ? -13 -14.211 -6.242 1 98.56 122 LEU A CA 1
ATOM 975 C C . LEU A 1 122 ? -14.453 -14.117 -6.703 1 98.56 122 LEU A C 1
ATOM 977 O O . LEU A 1 122 ? -15.359 -13.922 -5.887 1 98.56 122 LEU A O 1
ATOM 981 N N . SER A 1 123 ? -14.672 -14.273 -8.023 1 98.25 123 SER A N 1
ATOM 982 C CA . SER A 1 123 ? -16.031 -14.18 -8.562 1 98.25 123 SER A CA 1
ATOM 983 C C . SER A 1 123 ? -16.906 -15.32 -8.055 1 98.25 123 SER A C 1
ATOM 985 O O . SER A 1 123 ? -18.141 -15.234 -8.117 1 98.25 123 SER A O 1
ATOM 987 N N . GLU A 1 124 ? -16.281 -16.328 -7.539 1 98.06 124 GLU A N 1
ATOM 988 C CA . GLU A 1 124 ? -17.016 -17.516 -7.094 1 98.06 124 GLU A CA 1
ATOM 989 C C . GLU A 1 124 ? -17.266 -17.484 -5.59 1 98.06 124 GLU A C 1
ATOM 991 O O . GLU A 1 124 ? -17.844 -18.406 -5.027 1 98.06 124 GLU A O 1
ATOM 996 N N . GLN A 1 125 ? -16.828 -16.453 -4.949 1 97.69 125 GLN A N 1
ATOM 997 C CA . GLN A 1 125 ? -16.906 -16.375 -3.494 1 97.69 125 GLN A CA 1
ATOM 998 C C . GLN A 1 125 ? -17.969 -15.359 -3.057 1 97.69 125 GLN A C 1
ATOM 1000 O O . GLN A 1 125 ? -18.438 -14.562 -3.869 1 97.69 125 GLN A O 1
ATOM 1005 N N . GLY A 1 126 ? -18.406 -15.438 -1.774 1 96.25 126 GLY A N 1
ATOM 1006 C CA . GLY A 1 126 ? -19.328 -14.492 -1.175 1 96.25 126 GLY A CA 1
ATOM 1007 C C . GLY A 1 126 ? -18.75 -13.773 0.031 1 96.25 126 GLY A C 1
ATOM 1008 O O . GLY A 1 126 ? -17.609 -14.023 0.423 1 96.25 126 GLY A O 1
ATOM 1009 N N . ASN A 1 127 ? -19.562 -12.914 0.527 1 94.06 127 ASN A N 1
ATOM 1010 C CA . ASN A 1 127 ? -19.125 -12.07 1.634 1 94.06 127 ASN A CA 1
ATOM 1011 C C . ASN A 1 127 ? -18.766 -12.906 2.861 1 94.06 127 ASN A C 1
ATOM 1013 O O . ASN A 1 127 ? -17.844 -12.555 3.611 1 94.06 127 ASN A O 1
ATOM 1017 N N . GLU A 1 128 ? -19.5 -13.984 3.074 1 96.69 128 GLU A N 1
ATOM 1018 C CA . GLU A 1 128 ? -19.188 -14.852 4.207 1 96.69 128 GLU A CA 1
ATOM 1019 C C . GLU A 1 128 ? -17.797 -15.461 4.082 1 96.69 128 GLU A C 1
ATOM 1021 O O . GLU A 1 128 ? -17.078 -15.578 5.07 1 96.69 128 GLU A O 1
ATOM 1026 N N . TRP A 1 129 ? -17.484 -15.844 2.91 1 97.94 129 TRP A N 1
ATOM 1027 C CA . TRP A 1 129 ? -16.156 -16.391 2.654 1 97.94 129 TRP A CA 1
ATOM 1028 C C . TRP A 1 129 ? -15.086 -15.352 2.947 1 97.94 129 TRP A C 1
ATOM 1030 O O . TRP A 1 129 ? -14.086 -15.648 3.609 1 97.94 129 TRP A O 1
ATOM 1040 N N . LEU A 1 130 ? -15.305 -14.164 2.488 1 98 130 LEU A N 1
ATOM 1041 C CA . LEU A 1 130 ? -14.328 -13.094 2.65 1 98 130 LEU A CA 1
ATOM 1042 C C . LEU A 1 130 ? -14.016 -12.859 4.125 1 98 130 LEU A C 1
ATOM 1044 O O . LEU A 1 130 ? -12.875 -12.586 4.488 1 98 130 LEU A O 1
ATOM 1048 N N . MET A 1 131 ? -15.055 -13.07 4.969 1 97.5 131 MET A N 1
ATOM 1049 C CA . MET A 1 131 ? -14.898 -12.758 6.387 1 97.5 131 MET A CA 1
ATOM 1050 C C . MET A 1 131 ? -14.516 -14.008 7.176 1 97.5 131 MET A C 1
ATOM 1052 O O . MET A 1 131 ? -14.242 -13.922 8.375 1 97.5 131 MET A O 1
ATOM 1056 N N . SER A 1 132 ? -14.445 -15.148 6.531 1 98.06 132 SER A N 1
ATOM 1057 C CA . SER A 1 132 ? -14.109 -16.391 7.227 1 98.06 132 SER A CA 1
ATOM 1058 C C . SER A 1 132 ? -12.68 -16.344 7.766 1 98.06 132 SER A C 1
ATOM 1060 O O . SER A 1 132 ? -11.781 -15.797 7.125 1 98.06 132 SER A O 1
ATOM 1062 N N . GLU A 1 133 ? -12.539 -16.938 8.891 1 97.69 133 GLU A N 1
ATOM 1063 C CA . GLU A 1 133 ? -11.266 -16.844 9.609 1 97.69 133 GLU A CA 1
ATOM 1064 C C . GLU A 1 133 ? -10.523 -18.188 9.555 1 97.69 133 GLU A C 1
ATOM 1066 O O . GLU A 1 133 ? -11.141 -19.25 9.453 1 97.69 133 GLU A O 1
ATOM 1071 N N . ARG A 1 134 ? -9.266 -18.125 9.523 1 97.31 134 ARG A N 1
ATOM 1072 C CA . ARG A 1 134 ? -8.32 -19.219 9.695 1 97.31 134 ARG A CA 1
ATOM 1073 C C . ARG A 1 134 ? -7.203 -18.844 10.656 1 97.31 134 ARG A C 1
ATOM 1075 O O . ARG A 1 134 ? -7.227 -17.766 11.25 1 97.31 134 ARG A O 1
ATOM 1082 N N . LYS A 1 135 ? -6.316 -19.828 11 1 96.31 135 LYS A N 1
ATOM 1083 C CA . LYS A 1 135 ? -5.203 -19.578 11.906 1 96.31 135 LYS A CA 1
ATOM 1084 C C . LYS A 1 135 ? -3.875 -20 11.281 1 96.31 135 LYS A C 1
ATOM 1086 O O . LYS A 1 135 ? -3.803 -21.031 10.602 1 96.31 135 LYS A O 1
ATOM 1091 N N . TRP A 1 136 ? -2.908 -19.188 11.492 1 93.56 136 TRP A N 1
ATOM 1092 C CA . TRP A 1 136 ? -1.549 -19.625 11.188 1 93.56 136 TRP A CA 1
ATOM 1093 C C . TRP A 1 136 ? -1.067 -20.656 12.195 1 93.56 136 TRP A C 1
ATOM 1095 O O . TRP A 1 136 ? -1.659 -20.812 13.266 1 93.56 136 TRP A O 1
ATOM 1105 N N . PRO A 1 137 ? 0.022 -21.359 11.844 1 92.75 137 PRO A N 1
ATOM 1106 C CA . PRO A 1 137 ? 0.533 -22.359 12.773 1 92.75 137 PRO A CA 1
ATOM 1107 C C . PRO A 1 137 ? 0.862 -21.797 14.148 1 92.75 137 PRO A C 1
ATOM 1109 O O . PRO A 1 137 ? 0.734 -22.5 15.156 1 92.75 137 PRO A O 1
ATOM 1112 N N . ASN A 1 138 ? 1.192 -20.609 14.25 1 94.38 138 ASN A N 1
ATOM 1113 C CA . ASN A 1 138 ? 1.565 -19.969 15.508 1 94.38 138 ASN A CA 1
ATOM 1114 C C . ASN A 1 138 ? 0.338 -19.531 16.297 1 94.38 138 ASN A C 1
ATOM 1116 O O . ASN A 1 138 ? 0.465 -18.906 17.359 1 94.38 138 ASN A O 1
ATOM 1120 N N . GLY A 1 139 ? -0.819 -19.688 15.75 1 95.5 139 GLY A N 1
ATOM 1121 C CA . GLY A 1 139 ? -2.053 -19.422 16.469 1 95.5 139 GLY A CA 1
ATOM 1122 C C . GLY A 1 139 ? -2.693 -18.094 16.109 1 95.5 139 GLY A C 1
ATOM 1123 O O . GLY A 1 139 ? -3.838 -17.828 16.484 1 95.5 139 GLY A O 1
ATOM 1124 N N . VAL A 1 140 ? -2.049 -17.281 15.352 1 95.75 140 VAL A N 1
ATOM 1125 C CA . VAL A 1 140 ? -2.566 -15.977 14.969 1 95.75 140 VAL A CA 1
ATOM 1126 C C . VAL A 1 140 ? -3.734 -16.141 14 1 95.75 140 VAL A C 1
ATOM 1128 O O . VAL A 1 140 ? -3.625 -16.859 13.008 1 95.75 140 VAL A O 1
ATOM 1131 N N . VAL A 1 141 ? -4.781 -15.461 14.344 1 97.62 141 VAL A N 1
ATOM 1132 C CA . VAL A 1 141 ? -5.984 -15.547 13.523 1 97.62 141 VAL A CA 1
ATOM 1133 C C . VAL A 1 141 ? -5.906 -14.523 12.383 1 97.62 141 VAL A C 1
ATOM 1135 O O . VAL A 1 141 ? -5.473 -13.391 12.594 1 97.62 141 VAL A O 1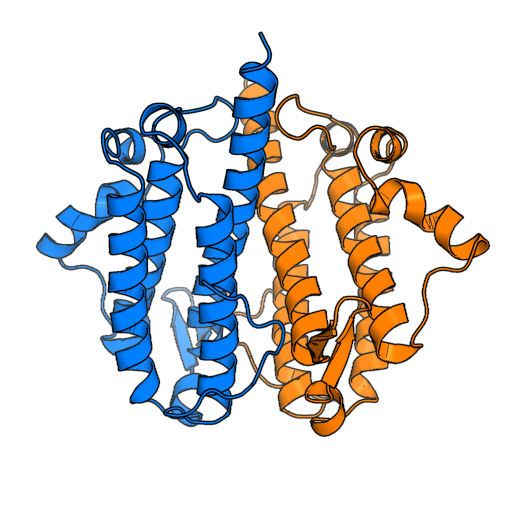
ATOM 1138 N N . TYR A 1 142 ? -6.297 -14.945 11.203 1 97.81 142 TYR A N 1
ATOM 1139 C CA . TYR A 1 142 ? -6.453 -14.062 10.055 1 97.81 142 TYR A CA 1
ATOM 1140 C C . TYR A 1 142 ? -7.727 -14.383 9.281 1 97.81 142 TYR A C 1
ATOM 1142 O O . TYR A 1 142 ? -8.32 -15.453 9.469 1 97.81 142 TYR A O 1
ATOM 1150 N N . ASN A 1 143 ? -8.266 -13.484 8.523 1 98.38 143 ASN A N 1
ATOM 1151 C CA . ASN A 1 143 ? -9.391 -13.812 7.648 1 98.38 143 ASN A CA 1
ATOM 1152 C C . ASN A 1 143 ? -9.031 -13.594 6.18 1 98.38 143 ASN A C 1
ATOM 1154 O O . ASN A 1 143 ? -7.953 -13.094 5.863 1 98.38 143 ASN A O 1
ATOM 1158 N N . GLN A 1 144 ? -9.859 -14.031 5.277 1 98.56 144 GLN A N 1
ATOM 1159 C CA . GLN A 1 144 ? -9.586 -13.953 3.846 1 98.56 144 GLN A CA 1
ATOM 1160 C C . GLN A 1 144 ? -9.453 -12.508 3.387 1 98.56 144 GLN A C 1
ATOM 1162 O O . GLN A 1 144 ? -8.656 -12.203 2.498 1 98.56 144 GLN A O 1
ATOM 1167 N N . HIS A 1 145 ? -10.219 -11.617 4.004 1 98.56 145 HIS A N 1
ATOM 1168 C CA . HIS A 1 145 ? -10.133 -10.203 3.65 1 98.56 145 HIS A CA 1
ATOM 1169 C C . HIS A 1 145 ? -8.734 -9.664 3.891 1 98.56 145 HIS A C 1
ATOM 1171 O O . HIS A 1 145 ? -8.18 -8.953 3.045 1 98.56 145 HIS A O 1
ATOM 1177 N N . TYR A 1 146 ? -8.195 -10.062 4.961 1 98.69 146 TYR A N 1
ATOM 1178 C CA . TYR A 1 146 ? -6.828 -9.641 5.242 1 98.69 146 TYR A CA 1
ATOM 1179 C C . TYR A 1 146 ? -5.859 -10.227 4.219 1 98.69 146 TYR A C 1
ATOM 1181 O O . TYR A 1 146 ? -4.961 -9.531 3.74 1 98.69 146 TYR A O 1
ATOM 1189 N N . LEU A 1 147 ? -5.934 -11.484 3.92 1 98.44 147 LEU A N 1
ATOM 1190 C CA . LEU A 1 147 ? -5.012 -12.125 2.986 1 98.44 147 LEU A CA 1
ATOM 1191 C C . LEU A 1 147 ? -4.961 -11.367 1.666 1 98.44 147 LEU A C 1
ATOM 1193 O O . LEU A 1 147 ? -3.877 -11.109 1.134 1 98.44 147 LEU A O 1
ATOM 1197 N N . TRP A 1 148 ? -6.078 -11.008 1.229 1 98.75 148 TRP A N 1
ATOM 1198 C CA . TRP A 1 148 ? -6.117 -10.375 -0.084 1 98.75 148 TRP A CA 1
ATOM 1199 C C . TRP A 1 148 ? -5.801 -8.883 0.023 1 98.75 148 TRP A C 1
ATOM 1201 O O . TRP A 1 148 ? -5.297 -8.281 -0.927 1 98.75 148 TRP A O 1
ATOM 1211 N N . PHE A 1 149 ? -6.141 -8.258 1.199 1 98.75 149 PHE A N 1
ATOM 1212 C CA . PHE A 1 149 ? -5.602 -6.93 1.475 1 98.75 149 PHE A CA 1
ATOM 1213 C C . PHE A 1 149 ? -4.078 -6.949 1.453 1 98.75 149 PHE A C 1
ATOM 1215 O O . PHE A 1 149 ? -3.447 -6.027 0.931 1 98.75 149 PHE A O 1
ATOM 1222 N N . HIS A 1 150 ? -3.471 -8.016 1.964 1 98.62 150 HIS A N 1
ATOM 1223 C CA . HIS A 1 150 ? -2.018 -8.125 2.016 1 98.62 150 HIS A CA 1
ATOM 1224 C C . HIS A 1 150 ? -1.426 -8.258 0.616 1 98.62 150 HIS A C 1
ATOM 1226 O O . HIS A 1 150 ? -0.302 -7.809 0.37 1 98.62 150 HIS A O 1
ATOM 1232 N N . VAL A 1 151 ? -2.18 -8.875 -0.301 1 98.69 151 VAL A N 1
ATOM 1233 C CA . VAL A 1 151 ? -1.732 -8.945 -1.688 1 98.69 151 VAL A CA 1
ATOM 1234 C C . VAL A 1 151 ? -1.538 -7.539 -2.244 1 98.69 151 VAL A C 1
ATOM 1236 O O . VAL A 1 151 ? -0.503 -7.238 -2.844 1 98.69 151 VAL A O 1
ATOM 1239 N N . LEU A 1 152 ? -2.557 -6.66 -2.09 1 98.31 152 LEU A N 1
ATOM 1240 C CA . LEU A 1 152 ? -2.389 -5.301 -2.59 1 98.31 152 LEU A CA 1
ATOM 1241 C C . LEU A 1 152 ? -1.377 -4.531 -1.744 1 98.31 152 LEU A C 1
ATOM 1243 O O . LEU A 1 152 ? -0.625 -3.707 -2.268 1 98.31 152 LEU A O 1
ATOM 1247 N N . GLU A 1 153 ? -1.323 -4.797 -0.391 1 98.69 153 GLU A N 1
ATOM 1248 C CA . GLU A 1 153 ? -0.329 -4.176 0.477 1 98.69 153 GLU A CA 1
ATOM 1249 C C . GLU A 1 153 ? 1.089 -4.473 -0.002 1 98.69 153 GLU A C 1
ATOM 1251 O O . GLU A 1 153 ? 1.92 -3.57 -0.103 1 98.69 153 GLU A O 1
ATOM 1256 N N . ASP A 1 154 ? 1.363 -5.73 -0.284 1 98.69 154 ASP A N 1
ATOM 1257 C CA . ASP A 1 154 ? 2.666 -6.16 -0.784 1 98.69 154 ASP A CA 1
ATOM 1258 C C . ASP A 1 154 ? 3.016 -5.445 -2.088 1 98.69 154 ASP A C 1
ATOM 1260 O O . ASP A 1 154 ? 4.117 -4.906 -2.23 1 98.69 154 ASP A O 1
ATOM 1264 N N . GLU A 1 155 ? 2.084 -5.445 -3.014 1 98.88 155 GLU A N 1
ATOM 1265 C CA . GLU A 1 155 ? 2.312 -4.82 -4.312 1 98.88 155 GLU A CA 1
ATOM 1266 C C . GLU A 1 155 ? 2.58 -3.326 -4.168 1 98.88 155 GLU A C 1
ATOM 1268 O O . GLU A 1 155 ? 3.508 -2.793 -4.781 1 98.88 155 GLU A O 1
ATOM 1273 N N . ILE A 1 156 ? 1.815 -2.678 -3.352 1 98.88 156 ILE A N 1
ATOM 1274 C CA . ILE A 1 156 ? 1.972 -1.243 -3.146 1 98.88 156 ILE A CA 1
ATOM 1275 C C . ILE A 1 156 ? 3.336 -0.957 -2.521 1 98.88 156 ILE A C 1
ATOM 1277 O O . ILE A 1 156 ? 4.012 0.001 -2.904 1 98.88 156 ILE A O 1
ATOM 1281 N N . SER A 1 157 ? 3.703 -1.778 -1.559 1 98.56 157 SER A N 1
ATOM 1282 C CA . SER A 1 157 ? 5.004 -1.627 -0.917 1 98.56 157 SER A CA 1
ATOM 1283 C C . SER A 1 157 ? 6.137 -1.763 -1.929 1 98.56 157 SER A C 1
ATOM 1285 O O . SER A 1 157 ? 7.023 -0.906 -1.996 1 98.56 157 SER A O 1
ATOM 1287 N N . HIS A 1 158 ? 6.121 -2.795 -2.721 1 98.19 158 HIS A N 1
ATOM 1288 C CA . HIS A 1 158 ? 7.184 -3.018 -3.697 1 98.19 158 HIS A CA 1
ATOM 1289 C C . HIS A 1 158 ? 7.129 -1.98 -4.816 1 98.19 158 HIS A C 1
ATOM 1291 O O . HIS A 1 158 ? 8.164 -1.603 -5.367 1 98.19 158 HIS A O 1
ATOM 1297 N N . ARG A 1 159 ? 5.926 -1.473 -5.133 1 98.44 159 ARG A N 1
ATOM 1298 C CA . ARG A 1 159 ? 5.844 -0.357 -6.07 1 98.44 159 ARG A CA 1
ATOM 1299 C C . ARG A 1 159 ? 6.598 0.857 -5.543 1 98.44 159 ARG A C 1
ATOM 1301 O O . ARG A 1 159 ? 7.25 1.571 -6.309 1 98.44 159 ARG A O 1
ATOM 1308 N N . GLY A 1 160 ? 6.492 1.126 -4.227 1 97.06 160 GLY A N 1
ATOM 1309 C CA . GLY A 1 160 ? 7.289 2.184 -3.623 1 97.06 160 GLY A CA 1
ATOM 1310 C C . GLY A 1 160 ? 8.781 1.988 -3.805 1 97.06 160 GLY A C 1
ATOM 1311 O O . GLY A 1 160 ? 9.508 2.945 -4.07 1 97.06 160 GLY A O 1
ATOM 1312 N N . GLN A 1 161 ? 9.211 0.786 -3.701 1 95.94 161 GLN A N 1
ATOM 1313 C CA . GLN A 1 161 ? 10.617 0.466 -3.904 1 95.94 161 GLN A CA 1
ATOM 1314 C C . GLN A 1 161 ? 11.023 0.654 -5.367 1 95.94 161 GLN A C 1
ATOM 1316 O O . GLN A 1 161 ? 12.078 1.217 -5.656 1 95.94 161 GLN A O 1
ATOM 1321 N N . ILE A 1 162 ? 10.156 0.241 -6.223 1 96.75 162 ILE A N 1
ATOM 1322 C CA . ILE A 1 162 ? 10.406 0.381 -7.652 1 96.75 162 ILE A CA 1
ATOM 1323 C C . ILE A 1 162 ? 10.547 1.858 -8.008 1 96.75 162 ILE A C 1
ATOM 1325 O O . ILE A 1 162 ? 11.438 2.232 -8.781 1 96.75 162 ILE A O 1
ATOM 1329 N N . ARG A 1 163 ? 9.703 2.68 -7.434 1 94.94 163 ARG A N 1
ATOM 1330 C CA . ARG A 1 163 ? 9.773 4.117 -7.684 1 94.94 163 ARG A CA 1
ATOM 1331 C C . ARG A 1 163 ? 11.133 4.676 -7.266 1 94.94 163 ARG A C 1
ATOM 1333 O O . ARG A 1 163 ? 11.703 5.52 -7.965 1 94.94 163 ARG A O 1
ATOM 1340 N N . MET A 1 164 ? 11.633 4.199 -6.191 1 92.94 164 MET A N 1
ATOM 1341 C CA . MET A 1 164 ? 12.945 4.645 -5.727 1 92.94 164 MET A CA 1
ATOM 1342 C C . MET A 1 164 ? 14.047 4.188 -6.68 1 92.94 164 MET A C 1
ATOM 1344 O O . MET A 1 164 ? 14.969 4.945 -6.988 1 92.94 164 MET A O 1
ATOM 1348 N N . LEU A 1 165 ? 13.953 2.992 -7.105 1 92.94 165 LEU A N 1
ATOM 1349 C CA . LEU A 1 165 ? 14.945 2.447 -8.031 1 92.94 165 LEU A CA 1
ATOM 1350 C C . LEU A 1 165 ? 14.93 3.203 -9.352 1 92.94 165 LEU A C 1
ATOM 1352 O O . LEU A 1 165 ? 15.984 3.5 -9.914 1 92.94 165 LEU A O 1
ATOM 1356 N N . LYS A 1 166 ? 13.789 3.531 -9.797 1 92.69 166 LYS A N 1
ATOM 1357 C CA . LYS A 1 166 ? 13.656 4.293 -11.031 1 92.69 166 LYS A CA 1
ATOM 1358 C C . LYS A 1 166 ? 14.281 5.676 -10.898 1 92.69 166 LYS A C 1
ATOM 1360 O O . LYS A 1 166 ? 14.93 6.168 -11.828 1 92.69 166 LYS A O 1
ATOM 1365 N N . ASN A 1 167 ? 14.016 6.262 -9.773 1 87.56 167 ASN A N 1
ATOM 1366 C CA . ASN A 1 167 ? 14.617 7.57 -9.531 1 87.56 167 ASN A CA 1
ATOM 1367 C C . ASN A 1 167 ? 16.141 7.496 -9.555 1 87.56 167 ASN A C 1
ATOM 1369 O O . ASN A 1 167 ? 16.797 8.414 -10.047 1 87.56 167 ASN A O 1
ATOM 1373 N N . GLU A 1 168 ? 16.672 6.48 -9.023 1 84.25 168 GLU A N 1
ATOM 1374 C CA . GLU A 1 168 ? 18.125 6.285 -9.016 1 84.25 168 GLU A CA 1
ATOM 1375 C C . GLU A 1 168 ? 18.656 6.043 -10.43 1 84.25 168 GLU A C 1
ATOM 1377 O O . GLU A 1 168 ? 19.766 6.465 -10.766 1 84.25 168 GLU A O 1
ATOM 1382 N N . LEU A 1 169 ? 17.938 5.32 -11.18 1 83 169 LEU A N 1
ATOM 1383 C CA . LEU A 1 169 ? 18.328 4.996 -12.547 1 83 169 LEU A CA 1
ATOM 1384 C C . LEU A 1 169 ? 18.312 6.246 -13.43 1 83 169 LEU A C 1
ATOM 1386 O O . LEU A 1 169 ? 19.188 6.426 -14.266 1 83 169 LEU A O 1
ATOM 1390 N N . PHE A 1 170 ? 17.281 7.098 -13.266 1 77.69 170 PHE A N 1
ATOM 1391 C CA . PHE A 1 170 ? 17.141 8.266 -14.125 1 77.69 170 PHE A CA 1
ATOM 1392 C C . PHE A 1 170 ? 18.047 9.398 -13.641 1 77.69 170 PHE A C 1
ATOM 1394 O O . PHE A 1 170 ? 18.422 10.266 -14.43 1 77.69 170 PHE A O 1
ATOM 1401 N N . GLU A 1 171 ? 18.281 9.539 -12.43 1 65.69 171 GLU A N 1
ATOM 1402 C CA . GLU A 1 171 ? 19.281 10.492 -11.961 1 65.69 171 GLU A CA 1
ATOM 1403 C C . GLU A 1 171 ? 20.688 10.062 -12.367 1 65.69 171 GLU A C 1
ATOM 1405 O O . GLU A 1 171 ? 21.531 10.906 -12.672 1 65.69 171 GLU A O 1
ATOM 1410 N N . ASN A 1 172 ? 20.969 8.844 -12.32 1 54.97 172 ASN A N 1
ATOM 1411 C CA . ASN A 1 172 ? 22.266 8.344 -12.773 1 54.97 172 ASN A CA 1
ATOM 1412 C C . ASN A 1 172 ? 22.359 8.336 -14.297 1 54.97 172 ASN A C 1
ATOM 1414 O O . ASN A 1 172 ? 23.453 8.195 -14.852 1 54.97 172 ASN A O 1
ATOM 1418 N N . TYR A 1 173 ? 21.312 8.234 -15.023 1 42.5 173 TYR A N 1
ATOM 1419 C CA . TYR A 1 173 ? 21.391 8.328 -16.469 1 42.5 173 TYR A CA 1
ATOM 1420 C C . TYR A 1 173 ? 21.562 9.773 -16.922 1 42.5 173 TYR A C 1
ATOM 1422 O O . TYR A 1 173 ? 21.703 10.047 -18.109 1 42.5 173 TYR A O 1
ATOM 1430 N N . VAL A 1 174 ? 21.422 10.906 -16.297 1 32.28 174 VAL A N 1
ATOM 1431 C CA . VAL A 1 174 ? 21.812 12.242 -16.734 1 32.28 174 VAL A CA 1
ATOM 1432 C C . VAL A 1 174 ? 23.328 12.391 -16.641 1 32.28 174 VAL A C 1
ATOM 1434 O O . VAL A 1 174 ? 23.875 12.57 -15.547 1 32.28 174 VAL A O 1
ATOM 1437 N N . LYS A 1 175 ? 24.094 11.406 -16.969 1 27.55 175 LYS A N 1
ATOM 1438 C CA . LYS A 1 175 ? 25.375 11.852 -17.516 1 27.55 175 LYS A CA 1
ATOM 1439 C C . LYS A 1 175 ? 25.219 12.406 -18.922 1 27.55 175 LYS A C 1
ATOM 1441 O O . LYS A 1 175 ? 24.469 11.844 -19.734 1 27.55 175 LYS A O 1
ATOM 1446 N N . MET B 1 1 ? 2.27 -2.596 20.141 1 56 1 MET B N 1
ATOM 1447 C CA . MET B 1 1 ? 0.965 -2.561 19.484 1 56 1 MET B CA 1
ATOM 1448 C C . MET B 1 1 ? 0.689 -3.867 18.734 1 56 1 MET B C 1
ATOM 1450 O O . MET B 1 1 ? 1.574 -4.406 18.078 1 56 1 MET B O 1
ATOM 1454 N N . ASN B 1 2 ? -0.385 -4.516 19.078 1 81.62 2 ASN B N 1
ATOM 1455 C CA . ASN B 1 2 ? -0.722 -5.812 18.5 1 81.62 2 ASN B CA 1
ATOM 1456 C C . ASN B 1 2 ? -1.389 -5.656 17.141 1 81.62 2 ASN B C 1
ATOM 1458 O O . ASN B 1 2 ? -2.312 -4.855 16.984 1 81.62 2 ASN B O 1
ATOM 1462 N N . ILE B 1 3 ? -0.777 -6.191 16.062 1 91.06 3 ILE B N 1
ATOM 1463 C CA . ILE B 1 3 ? -1.301 -6.113 14.695 1 91.06 3 ILE B CA 1
ATOM 1464 C C . ILE B 1 3 ? -2.418 -7.137 14.516 1 91.06 3 ILE B C 1
ATOM 1466 O O . ILE B 1 3 ? -2.26 -8.305 14.867 1 91.06 3 ILE B O 1
ATOM 1470 N N . ASP B 1 4 ? -3.576 -6.641 14.172 1 94.62 4 ASP B N 1
ATOM 1471 C CA . ASP B 1 4 ? -4.703 -7.508 13.836 1 94.62 4 ASP B CA 1
ATOM 1472 C C . ASP B 1 4 ? -4.648 -7.938 12.375 1 94.62 4 ASP B C 1
ATOM 1474 O O . ASP B 1 4 ? -4.598 -7.098 11.477 1 94.62 4 ASP B O 1
ATOM 1478 N N . TYR B 1 5 ? -4.664 -9.219 12.109 1 96.94 5 TYR B N 1
ATOM 1479 C CA . TYR B 1 5 ? -4.559 -9.758 10.758 1 96.94 5 TYR B CA 1
ATOM 1480 C C . TYR B 1 5 ? -5.926 -10.195 10.234 1 96.94 5 TYR B C 1
ATOM 1482 O O . TYR B 1 5 ? -6.031 -11.164 9.484 1 96.94 5 TYR B O 1
ATOM 1490 N N . ARG B 1 6 ? -6.938 -9.578 10.828 1 97.88 6 ARG B N 1
ATOM 1491 C CA . ARG B 1 6 ? -8.305 -9.641 10.32 1 97.88 6 ARG B CA 1
ATOM 1492 C C . ARG B 1 6 ? -8.797 -8.266 9.891 1 97.88 6 ARG B C 1
ATOM 1494 O O . ARG B 1 6 ? -8.594 -7.277 10.602 1 97.88 6 ARG B O 1
ATOM 1501 N N . ILE B 1 7 ? -9.258 -8.164 8.656 1 98.12 7 ILE B N 1
ATOM 1502 C CA . ILE B 1 7 ? -9.969 -6.961 8.234 1 98.12 7 ILE B CA 1
ATOM 1503 C C . ILE B 1 7 ? -11.469 -7.137 8.477 1 98.12 7 ILE B C 1
ATOM 1505 O O . ILE B 1 7 ? -12.094 -8.023 7.891 1 98.12 7 ILE B O 1
ATOM 1509 N N . ARG B 1 8 ? -11.984 -6.363 9.359 1 95 8 ARG B N 1
ATOM 1510 C CA . ARG B 1 8 ? -13.398 -6.457 9.727 1 95 8 ARG B CA 1
ATOM 1511 C C . ARG B 1 8 ? -13.938 -5.098 10.156 1 95 8 ARG B C 1
ATOM 1513 O O . ARG B 1 8 ? -13.164 -4.172 10.43 1 95 8 ARG B O 1
ATOM 1520 N N . SER B 1 9 ? -15.25 -5.07 10.195 1 94.06 9 SER B N 1
ATOM 1521 C CA . SER B 1 9 ? -15.883 -3.836 10.641 1 94.06 9 SER B CA 1
ATOM 1522 C C . SER B 1 9 ? -15.609 -3.572 12.117 1 94.06 9 SER B C 1
ATOM 1524 O O . SER B 1 9 ? -15.93 -4.398 12.969 1 94.06 9 SER B O 1
ATOM 1526 N N . VAL B 1 10 ? -14.961 -2.443 12.336 1 93.81 10 VAL B N 1
ATOM 1527 C CA . VAL B 1 10 ? -14.648 -2.045 13.703 1 93.81 10 VAL B CA 1
ATOM 1528 C C . VAL B 1 10 ? -15.867 -1.384 14.344 1 93.81 10 VAL B C 1
ATOM 1530 O O . VAL B 1 10 ? -16.594 -0.644 13.688 1 93.81 10 VAL B O 1
ATOM 1533 N N . ASP B 1 11 ? -16.062 -1.585 15.633 1 93.81 11 ASP B N 1
ATOM 1534 C CA . ASP B 1 11 ? -17.203 -0.999 16.344 1 93.81 11 ASP B CA 1
ATOM 1535 C C . ASP B 1 11 ? -17.125 0.526 16.328 1 93.81 11 ASP B C 1
ATOM 1537 O O . ASP B 1 11 ? -16.031 1.103 16.375 1 93.81 11 ASP B O 1
ATOM 1541 N N . GLY B 1 12 ? -18.281 1.139 16.297 1 96.19 12 GLY B N 1
ATOM 1542 C CA . GLY B 1 12 ? -18.312 2.592 16.312 1 96.19 12 GLY B CA 1
ATOM 1543 C C . GLY B 1 12 ? -18.406 3.207 14.93 1 96.19 12 GLY B C 1
ATOM 1544 O O . GLY B 1 12 ? -18.578 4.422 14.797 1 96.19 12 GLY B O 1
ATOM 1545 N N . TYR B 1 13 ? -18.375 2.361 13.953 1 97.69 13 TYR B N 1
ATOM 1546 C CA . TYR B 1 13 ? -18.484 2.785 12.562 1 97.69 13 TYR B CA 1
ATOM 1547 C C . TYR B 1 13 ? -19.547 1.985 11.82 1 97.69 13 TYR B C 1
ATOM 1549 O O . TYR B 1 13 ? -19.953 0.917 12.281 1 97.69 13 TYR B O 1
ATOM 1557 N N . THR B 1 14 ? -20.016 2.551 10.758 1 96.56 14 THR B N 1
ATOM 1558 C CA . THR B 1 14 ? -20.812 1.726 9.859 1 96.56 14 THR B CA 1
ATOM 1559 C C . THR B 1 14 ? -19.984 0.59 9.273 1 96.56 14 THR B C 1
ATOM 1561 O O . THR B 1 14 ? -18.75 0.629 9.328 1 96.56 14 THR B O 1
ATOM 1564 N N . LYS B 1 15 ? -20.578 -0.387 8.719 1 94.31 15 LYS B N 1
ATOM 1565 C CA . LYS B 1 15 ? -19.906 -1.624 8.328 1 94.31 15 LYS B CA 1
ATOM 1566 C C . LYS B 1 15 ? -18.766 -1.348 7.355 1 94.31 15 LYS B C 1
ATOM 1568 O O . LYS B 1 15 ? -17.625 -1.744 7.598 1 94.31 15 LYS B O 1
ATOM 1573 N N . LYS B 1 16 ? -19.016 -0.602 6.297 1 95.12 16 LYS B N 1
ATOM 1574 C CA . LYS B 1 16 ? -18 -0.346 5.277 1 95.12 16 LYS B CA 1
ATOM 1575 C C . LYS B 1 16 ? -16.906 0.569 5.812 1 95.12 16 LYS B C 1
ATOM 1577 O O . LYS B 1 16 ? -15.719 0.343 5.559 1 95.12 16 LYS B O 1
ATOM 1582 N N . ILE B 1 17 ? -17.312 1.568 6.559 1 97.75 17 ILE B N 1
ATOM 1583 C CA . ILE B 1 17 ? -16.344 2.49 7.129 1 97.75 17 ILE B CA 1
ATOM 1584 C C . ILE B 1 17 ? -15.477 1.761 8.164 1 97.75 17 ILE B C 1
ATOM 1586 O O . ILE B 1 17 ? -14.273 2.012 8.266 1 97.75 17 ILE B O 1
ATOM 1590 N N . GLY B 1 18 ? -16.156 0.866 8.883 1 97.56 18 GLY B N 1
ATOM 1591 C CA . GLY B 1 18 ? -15.414 0.075 9.852 1 97.56 18 GLY B CA 1
ATOM 1592 C C . GLY B 1 18 ? -14.344 -0.794 9.219 1 97.56 18 GLY B C 1
ATOM 1593 O O . GLY B 1 18 ? -13.266 -0.975 9.781 1 97.56 18 GLY B O 1
ATOM 1594 N N . GLU B 1 19 ? -14.617 -1.355 8.07 1 97.5 19 GLU B N 1
ATOM 1595 C CA . GLU B 1 19 ? -13.625 -2.141 7.34 1 97.5 19 GLU B CA 1
ATOM 1596 C C . GLU B 1 19 ? -12.477 -1.262 6.848 1 97.5 19 GLU B C 1
ATOM 1598 O O . GLU B 1 19 ? -11.312 -1.664 6.898 1 97.5 19 GLU B O 1
ATOM 1603 N N . LEU B 1 20 ? -12.836 -0.064 6.348 1 98.19 20 LEU B N 1
ATOM 1604 C CA . LEU B 1 20 ? -11.812 0.9 5.949 1 98.19 20 LEU B CA 1
ATOM 1605 C C . LEU B 1 20 ? -10.914 1.258 7.129 1 98.19 20 LEU B C 1
ATOM 1607 O O . LEU B 1 20 ? -9.688 1.287 6.996 1 98.19 20 LEU B O 1
ATOM 1611 N N . VAL B 1 21 ? -11.539 1.476 8.273 1 98.44 21 VAL B N 1
ATOM 1612 C CA . VAL B 1 21 ? -10.805 1.816 9.484 1 98.44 21 VAL B CA 1
ATOM 1613 C C . VAL B 1 21 ? -9.883 0.66 9.875 1 98.44 21 VAL B C 1
ATOM 1615 O O . VAL B 1 21 ? -8.734 0.876 10.266 1 98.44 21 VAL B O 1
ATOM 1618 N N . SER B 1 22 ? -10.398 -0.554 9.773 1 98.31 22 SER B N 1
ATOM 1619 C CA . SER B 1 22 ? -9.586 -1.736 10.031 1 98.31 22 SER B CA 1
ATOM 1620 C C . SER B 1 22 ? -8.328 -1.742 9.18 1 98.31 22 SER B C 1
ATOM 1622 O O . SER B 1 22 ? -7.23 -1.993 9.68 1 98.31 22 SER B O 1
ATOM 1624 N N . MET B 1 23 ? -8.422 -1.405 7.898 1 98.56 23 MET B N 1
ATOM 1625 C CA . MET B 1 23 ? -7.289 -1.377 6.98 1 98.56 23 MET B CA 1
ATOM 1626 C C . MET B 1 23 ? -6.336 -0.238 7.324 1 98.56 23 MET B C 1
ATOM 1628 O O . MET B 1 23 ? -5.117 -0.417 7.309 1 98.56 23 MET B O 1
ATOM 1632 N N . LEU B 1 24 ? -6.898 0.928 7.672 1 98.62 24 LEU B N 1
ATOM 1633 C CA . LEU B 1 24 ? -6.094 2.082 8.055 1 98.62 24 LEU B CA 1
ATOM 1634 C C . LEU B 1 24 ? -5.258 1.78 9.297 1 98.62 24 LEU B C 1
ATOM 1636 O O . LEU B 1 24 ? -4.062 2.08 9.328 1 98.62 24 LEU B O 1
ATOM 1640 N N . GLU B 1 25 ? -5.879 1.148 10.242 1 98 25 GLU B N 1
ATOM 1641 C CA . GLU B 1 25 ? -5.207 0.876 11.508 1 98 25 GLU B CA 1
ATOM 1642 C C . GLU B 1 25 ? -4.16 -0.226 11.352 1 98 25 GLU B C 1
ATOM 1644 O O . GLU B 1 25 ? -3.086 -0.158 11.953 1 98 25 GLU B O 1
ATOM 1649 N N . HIS B 1 26 ? -4.488 -1.229 10.609 1 98.38 26 HIS B N 1
ATOM 1650 C CA . HIS B 1 26 ? -3.492 -2.248 10.297 1 98.38 26 HIS B CA 1
ATOM 1651 C C . HIS B 1 26 ? -2.264 -1.634 9.641 1 98.38 26 HIS B C 1
ATOM 1653 O O . HIS B 1 26 ? -1.133 -1.897 10.055 1 98.38 26 HIS B O 1
ATOM 1659 N N . THR B 1 27 ? -2.494 -0.809 8.641 1 98.69 27 THR B N 1
ATOM 1660 C CA . THR B 1 27 ? -1.417 -0.179 7.887 1 98.69 27 THR B CA 1
ATOM 1661 C C . THR B 1 27 ? -0.526 0.652 8.805 1 98.69 27 THR B C 1
ATOM 1663 O O . THR B 1 27 ? 0.701 0.555 8.742 1 98.69 27 THR B O 1
ATOM 1666 N N . ARG B 1 28 ? -1.183 1.417 9.68 1 98.62 28 ARG B N 1
ATOM 1667 C CA . ARG B 1 28 ? -0.438 2.262 10.602 1 98.62 28 ARG B CA 1
ATOM 1668 C C . ARG B 1 28 ? 0.373 1.419 11.586 1 98.62 28 ARG B C 1
ATOM 1670 O O . ARG B 1 28 ? 1.532 1.729 11.867 1 98.62 28 ARG B O 1
ATOM 1677 N N . ALA B 1 29 ? -0.207 0.371 12.07 1 98.06 29 ALA B N 1
ATOM 1678 C CA . ALA B 1 29 ? 0.487 -0.492 13.023 1 98.06 29 ALA B CA 1
ATOM 1679 C C . ALA B 1 29 ? 1.737 -1.105 12.398 1 98.06 29 ALA B C 1
ATOM 1681 O O . ALA B 1 29 ? 2.791 -1.167 13.031 1 98.06 29 ALA B O 1
ATOM 1682 N N . VAL B 1 30 ? 1.641 -1.544 11.18 1 98.31 30 VAL B N 1
ATOM 1683 C CA . VAL B 1 30 ? 2.781 -2.135 10.492 1 98.31 30 VAL B CA 1
ATOM 1684 C C . VAL B 1 30 ? 3.863 -1.076 10.281 1 98.31 30 VAL B C 1
ATOM 1686 O O . VAL B 1 30 ? 5.047 -1.338 10.5 1 98.31 30 VAL B O 1
ATOM 1689 N N . THR B 1 31 ? 3.461 0.133 9.852 1 98.56 31 THR B N 1
ATOM 1690 C CA . THR B 1 31 ? 4.41 1.222 9.641 1 98.56 31 THR B CA 1
ATOM 1691 C C . THR B 1 31 ? 5.156 1.545 10.93 1 98.56 31 THR B C 1
ATOM 1693 O O . THR B 1 31 ? 6.383 1.664 10.93 1 98.56 31 THR B O 1
ATOM 1696 N N . LEU B 1 32 ? 4.43 1.644 12.016 1 98.19 32 LEU B N 1
ATOM 1697 C CA . LEU B 1 32 ? 5.039 1.973 13.297 1 98.19 32 LEU B CA 1
ATOM 1698 C C . LEU B 1 32 ? 5.984 0.865 13.75 1 98.19 32 LEU B C 1
ATOM 1700 O O . LEU B 1 32 ? 7.035 1.14 14.336 1 98.19 32 LEU B O 1
ATOM 1704 N N . GLY B 1 33 ? 5.633 -0.375 13.492 1 97.12 33 GLY B N 1
ATOM 1705 C CA . GLY B 1 33 ? 6.523 -1.486 13.789 1 97.12 33 GLY B CA 1
ATOM 1706 C C . GLY B 1 33 ? 7.836 -1.415 13.031 1 97.12 33 GLY B C 1
ATOM 1707 O O . GLY B 1 33 ? 8.883 -1.772 13.562 1 97.12 33 GLY B O 1
ATOM 1708 N N . GLU B 1 34 ? 7.797 -0.955 11.828 1 96.25 34 GLU B N 1
ATOM 1709 C CA . GLU B 1 34 ? 8.969 -0.874 10.961 1 96.25 34 GLU B CA 1
ATOM 1710 C C . GLU B 1 34 ? 9.953 0.177 11.469 1 96.25 34 GLU B C 1
ATOM 1712 O O . GLU B 1 34 ? 11.164 0.039 11.289 1 96.25 34 GLU B O 1
ATOM 1717 N N . VAL B 1 35 ? 9.508 1.163 12.062 1 97.25 35 VAL B N 1
ATOM 1718 C CA . VAL B 1 35 ? 10.383 2.301 12.32 1 97.25 35 VAL B CA 1
ATOM 1719 C C . VAL B 1 35 ? 10.664 2.408 13.82 1 97.25 35 VAL B C 1
ATOM 1721 O O . VAL B 1 35 ? 11.305 3.359 14.266 1 97.25 35 VAL B O 1
ATOM 1724 N N . LYS B 1 36 ? 10.172 1.274 14.398 1 92.81 36 LYS B N 1
ATOM 1725 C CA . LYS B 1 36 ? 10.336 1.281 15.852 1 92.81 36 LYS B CA 1
ATOM 1726 C C . LYS B 1 36 ? 11.812 1.301 16.234 1 92.81 36 LYS B C 1
ATOM 1728 O O . LYS B 1 36 ? 12.633 0.647 15.602 1 92.81 36 LYS B O 1
ATOM 1733 N N . ASN B 1 37 ? 12.344 2.234 17.016 1 91.06 37 ASN B N 1
ATOM 1734 C CA . ASN B 1 37 ? 13.648 2.262 17.656 1 91.06 37 ASN B CA 1
ATOM 1735 C C . ASN B 1 37 ? 14.703 2.928 16.766 1 91.06 37 ASN B C 1
ATOM 1737 O O . ASN B 1 37 ? 15.898 2.738 16.969 1 91.06 37 ASN B O 1
ATOM 1741 N N . LEU B 1 38 ? 14.297 3.564 15.672 1 96.75 38 LEU B N 1
ATOM 1742 C CA . LEU B 1 38 ? 15.273 4.293 14.867 1 96.75 38 LEU B CA 1
ATOM 1743 C C . LEU B 1 38 ? 15.82 5.496 15.633 1 96.75 38 LEU B C 1
ATOM 1745 O O . LEU B 1 38 ? 15.07 6.191 16.328 1 96.75 38 LEU B O 1
ATOM 1749 N N . SER B 1 39 ? 17.125 5.668 15.562 1 97.12 39 SER B N 1
ATOM 1750 C CA . SER B 1 39 ? 17.781 6.816 16.188 1 97.12 39 SER B CA 1
ATOM 1751 C C . SER B 1 39 ? 17.562 8.086 15.359 1 97.12 39 SER B C 1
ATOM 1753 O O . SER B 1 39 ? 17.141 8.016 14.211 1 97.12 39 SER B O 1
ATO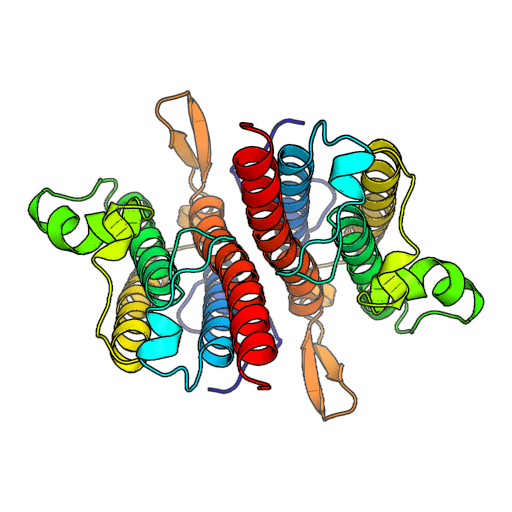M 1755 N N . VAL B 1 40 ? 17.875 9.203 16.016 1 97.94 40 VAL B N 1
ATOM 1756 C CA . VAL B 1 40 ? 17.766 10.477 15.312 1 97.94 40 VAL B CA 1
ATOM 1757 C C . VAL B 1 40 ? 18.672 10.477 14.078 1 97.94 40 VAL B C 1
ATOM 1759 O O . VAL B 1 40 ? 18.281 10.969 13.023 1 97.94 40 VAL B O 1
ATOM 1762 N N . GLU B 1 41 ? 19.875 9.922 14.18 1 96.06 41 GLU B N 1
ATOM 1763 C CA . GLU B 1 41 ? 20.812 9.844 13.062 1 96.06 41 GLU B CA 1
ATOM 1764 C C . GLU B 1 41 ? 20.219 9.031 11.914 1 96.06 41 GLU B C 1
ATOM 1766 O O . GLU B 1 41 ? 20.344 9.422 10.75 1 96.06 41 GLU B O 1
ATOM 1771 N N . GLN B 1 42 ? 19.562 8 12.203 1 95.81 42 GLN B N 1
ATOM 1772 C CA . GLN B 1 42 ? 18.969 7.145 11.188 1 95.81 42 GLN B CA 1
ATOM 1773 C C . GLN B 1 42 ? 17.75 7.82 10.547 1 95.81 42 GLN B C 1
ATOM 1775 O O . GLN B 1 42 ? 17.547 7.707 9.336 1 95.81 42 GLN B O 1
ATOM 1780 N N . LEU B 1 43 ? 17.016 8.508 11.344 1 97.56 43 LEU B N 1
ATOM 1781 C CA . LEU B 1 43 ? 15.828 9.211 10.875 1 97.56 43 LEU B CA 1
ATOM 1782 C C . LEU B 1 43 ? 16.203 10.367 9.961 1 97.56 43 LEU B C 1
ATOM 1784 O O . LEU B 1 43 ? 15.453 10.711 9.047 1 97.56 43 LEU B O 1
ATOM 1788 N N . ASP B 1 44 ? 17.391 10.906 10.172 1 96.38 44 ASP B N 1
ATOM 1789 C CA . ASP B 1 44 ? 17.781 12.141 9.5 1 96.38 44 ASP B CA 1
ATOM 1790 C C . ASP B 1 44 ? 18.625 11.852 8.258 1 96.38 44 ASP B C 1
ATOM 1792 O O . ASP B 1 44 ? 18.828 12.734 7.422 1 96.38 44 ASP B O 1
ATOM 1796 N N . LEU B 1 45 ? 19.062 10.648 8.141 1 92.06 45 LEU B N 1
ATOM 1797 C CA . LEU B 1 45 ? 20 10.328 7.07 1 92.06 45 LEU B CA 1
ATOM 1798 C C . LEU B 1 45 ? 19.312 10.414 5.711 1 92.06 45 LEU B C 1
ATOM 1800 O O . LEU B 1 45 ? 18.219 9.883 5.527 1 92.06 45 LEU B O 1
ATOM 1804 N N . ILE B 1 46 ? 19.922 11.102 4.824 1 90.69 46 ILE B N 1
ATOM 1805 C CA . ILE B 1 46 ? 19.438 11.18 3.447 1 90.69 46 ILE B CA 1
ATOM 1806 C C . ILE B 1 46 ? 20.328 10.344 2.537 1 90.69 46 ILE B C 1
ATOM 1808 O O . ILE B 1 46 ? 21.531 10.594 2.447 1 90.69 46 ILE B O 1
ATOM 1812 N N . MET B 1 47 ? 19.703 9.445 1.923 1 83.12 47 MET B N 1
ATOM 1813 C CA . MET B 1 47 ? 20.469 8.57 1.035 1 83.12 47 MET B CA 1
ATOM 1814 C C . MET B 1 47 ? 20.297 8.992 -0.42 1 83.12 47 MET B C 1
ATOM 1816 O O . MET B 1 47 ? 19.281 9.578 -0.791 1 83.12 47 MET B O 1
ATOM 1820 N N . GLN B 1 48 ? 21.297 8.695 -1.193 1 76.12 48 GLN B N 1
ATOM 1821 C CA . GLN B 1 48 ? 21.297 9.031 -2.613 1 76.12 48 GLN B CA 1
ATOM 1822 C C . GLN B 1 48 ? 20.078 8.43 -3.318 1 76.12 48 GLN B C 1
ATOM 1824 O O . GLN B 1 48 ? 19.5 9.055 -4.219 1 76.12 48 GLN B O 1
ATOM 1829 N N . SER B 1 49 ? 19.625 7.355 -2.881 1 74.69 49 SER B N 1
ATOM 1830 C CA . SER B 1 49 ? 18.562 6.594 -3.531 1 74.69 49 SER B CA 1
ATOM 1831 C C . SER B 1 49 ? 17.203 7.27 -3.35 1 74.69 49 SER B C 1
ATOM 1833 O O . SER B 1 49 ? 16.281 7.031 -4.125 1 74.69 49 SER B O 1
ATOM 1835 N N . SER B 1 50 ? 16.938 7.973 -2.373 1 75.5 50 SER B N 1
ATOM 1836 C CA . SER B 1 50 ? 15.594 8.484 -2.084 1 75.5 50 SER B CA 1
ATOM 1837 C C . SER B 1 50 ? 15.555 10 -2.197 1 75.5 50 SER B C 1
ATOM 1839 O O . SER B 1 50 ? 14.523 10.57 -2.576 1 75.5 50 SER B O 1
ATOM 1841 N N . GLY B 1 51 ? 16.5 10.602 -1.834 1 83.69 51 GLY B N 1
ATOM 1842 C CA . GLY B 1 51 ? 16.484 12.055 -1.737 1 83.69 51 GLY B CA 1
ATOM 1843 C C . GLY B 1 51 ? 15.742 12.562 -0.519 1 83.69 51 GLY B C 1
ATOM 1844 O O . GLY B 1 51 ? 15.719 13.773 -0.258 1 83.69 51 GLY B O 1
ATOM 1845 N N . ASN B 1 52 ? 15.031 11.672 0.212 1 92.81 52 ASN B N 1
ATOM 1846 C CA . ASN B 1 52 ? 14.328 12.031 1.436 1 92.81 52 ASN B CA 1
ATOM 1847 C C . ASN B 1 52 ? 14.742 11.141 2.605 1 92.81 52 ASN B C 1
ATOM 1849 O O . ASN B 1 52 ? 15.039 9.961 2.418 1 92.81 52 ASN B O 1
ATOM 1853 N N . SER B 1 53 ? 14.797 11.727 3.783 1 95.75 53 SER B N 1
ATOM 1854 C CA . SER B 1 53 ? 15.086 10.953 4.992 1 95.75 53 SER B CA 1
ATOM 1855 C C . SER B 1 53 ? 13.859 10.18 5.453 1 95.75 53 SER B C 1
ATOM 1857 O O . SER B 1 53 ? 12.742 10.453 5.02 1 95.75 53 SER B O 1
ATOM 1859 N N . ILE B 1 54 ? 14.125 9.203 6.297 1 97.25 54 ILE B N 1
ATOM 1860 C CA . ILE B 1 54 ? 13.016 8.445 6.867 1 97.25 54 ILE B CA 1
ATOM 1861 C C . ILE B 1 54 ? 12.094 9.375 7.641 1 97.25 54 ILE B C 1
ATOM 1863 O O . ILE B 1 54 ? 10.867 9.281 7.527 1 97.25 54 ILE B O 1
ATOM 1867 N N . GLY B 1 55 ? 12.672 10.297 8.406 1 98.06 55 GLY B N 1
ATOM 1868 C CA . GLY B 1 55 ? 11.867 11.281 9.125 1 98.06 55 GLY B CA 1
ATOM 1869 C C . GLY B 1 55 ? 10.977 12.102 8.211 1 98.06 55 GLY B C 1
ATOM 1870 O O . GLY B 1 55 ? 9.797 12.305 8.508 1 98.06 55 GLY B O 1
ATOM 1871 N N . ALA B 1 56 ? 11.516 12.539 7.102 1 97.56 56 ALA B N 1
ATOM 1872 C CA . ALA B 1 56 ? 10.75 13.32 6.137 1 97.56 56 ALA B CA 1
ATOM 1873 C C . ALA B 1 56 ? 9.594 12.508 5.562 1 97.56 56 ALA B C 1
ATOM 1875 O O . ALA B 1 56 ? 8.484 13.023 5.387 1 97.56 56 ALA B O 1
ATOM 1876 N N . LEU B 1 57 ? 9.844 11.266 5.273 1 97.94 57 LEU B N 1
ATOM 1877 C CA . LEU B 1 57 ? 8.805 10.398 4.734 1 97.94 57 LEU B CA 1
ATOM 1878 C C . LEU B 1 57 ? 7.688 10.188 5.75 1 97.94 57 LEU B C 1
ATOM 1880 O O . LEU B 1 57 ? 6.508 10.18 5.391 1 97.94 57 LEU B O 1
ATOM 1884 N N . LEU B 1 58 ? 8.047 10.008 7 1 98.62 58 LEU B N 1
ATOM 1885 C CA . LEU B 1 58 ? 7.043 9.812 8.047 1 98.62 58 LEU B CA 1
ATOM 1886 C C . LEU B 1 58 ? 6.164 11.055 8.188 1 98.62 58 LEU B C 1
ATOM 1888 O O . LEU B 1 58 ? 4.941 10.938 8.305 1 98.62 58 LEU B O 1
ATOM 1892 N N . LYS B 1 59 ? 6.758 12.234 8.172 1 98.56 59 LYS B N 1
ATOM 1893 C CA . LYS B 1 59 ? 5.965 13.461 8.242 1 98.56 59 LYS B CA 1
ATOM 1894 C C . LYS B 1 59 ? 5.117 13.641 6.988 1 98.56 59 LYS B C 1
ATOM 1896 O O . LYS B 1 59 ? 4.004 14.156 7.055 1 98.56 59 LYS B O 1
ATOM 1901 N N . HIS B 1 60 ? 5.652 13.25 5.852 1 98.5 60 HIS B N 1
ATOM 1902 C CA . HIS B 1 60 ? 4.898 13.297 4.605 1 98.5 60 HIS B CA 1
ATOM 1903 C C . HIS B 1 60 ? 3.641 12.438 4.691 1 98.5 60 HIS B C 1
ATOM 1905 O O . HIS B 1 60 ? 2.564 12.867 4.262 1 98.5 60 HIS B O 1
ATOM 1911 N N . ILE B 1 61 ? 3.762 11.227 5.238 1 98.75 61 ILE B N 1
ATOM 1912 C CA . ILE B 1 61 ? 2.619 10.336 5.426 1 98.75 61 ILE B CA 1
ATOM 1913 C C . ILE B 1 61 ? 1.546 11.047 6.25 1 98.75 61 ILE B C 1
ATOM 1915 O O . ILE B 1 61 ? 0.363 11.008 5.902 1 98.75 61 ILE B O 1
ATOM 1919 N N . ALA B 1 62 ? 1.947 11.695 7.316 1 98.62 62 ALA B N 1
ATOM 1920 C CA . ALA B 1 62 ? 1.014 12.445 8.148 1 98.62 62 ALA B CA 1
ATOM 1921 C C . ALA B 1 62 ? 0.39 13.602 7.371 1 98.62 62 ALA B C 1
ATOM 1923 O O . ALA B 1 62 ? -0.818 13.836 7.457 1 98.62 62 ALA B O 1
ATOM 1924 N N . ALA B 1 63 ? 1.191 14.312 6.609 1 98.31 63 ALA B N 1
ATOM 1925 C CA . ALA B 1 63 ? 0.729 15.469 5.84 1 98.31 63 ALA B CA 1
ATOM 1926 C C . ALA B 1 63 ? -0.312 15.055 4.801 1 98.31 63 ALA B C 1
ATOM 1928 O O . ALA B 1 63 ? -1.312 15.75 4.605 1 98.31 63 ALA B O 1
ATOM 1929 N N . ILE B 1 64 ? -0.091 13.984 4.152 1 98.5 64 ILE B N 1
ATOM 1930 C CA . ILE B 1 64 ? -1.012 13.5 3.131 1 98.5 64 ILE B CA 1
ATOM 1931 C C . ILE B 1 64 ? -2.355 13.156 3.768 1 98.5 64 ILE B C 1
ATOM 1933 O O . ILE B 1 64 ? -3.412 13.461 3.211 1 98.5 64 ILE B O 1
ATOM 1937 N N . GLU B 1 65 ? -2.314 12.445 4.902 1 98.69 65 GLU B N 1
ATOM 1938 C CA . GLU B 1 65 ? -3.561 12.148 5.605 1 98.69 65 GLU B CA 1
ATOM 1939 C C . GLU B 1 65 ? -4.285 13.43 6.012 1 98.69 65 GLU B C 1
ATOM 1941 O O . GLU B 1 65 ? -5.508 13.523 5.902 1 98.69 65 GLU B O 1
ATOM 1946 N N . LYS B 1 66 ? -3.535 14.445 6.418 1 98.44 66 LYS B N 1
ATOM 1947 C CA . LYS B 1 66 ? -4.133 15.727 6.777 1 98.44 66 LYS B CA 1
ATOM 1948 C C . LYS B 1 66 ? -4.797 16.375 5.57 1 98.44 66 LYS B C 1
ATOM 1950 O O . LYS B 1 66 ? -5.91 16.906 5.668 1 98.44 66 LYS B O 1
ATOM 1955 N N . VAL B 1 67 ? -4.148 16.391 4.449 1 97.56 67 VAL B N 1
ATOM 1956 C CA . VAL B 1 67 ? -4.711 16.922 3.217 1 97.56 67 VAL B CA 1
ATOM 1957 C C . VAL B 1 67 ? -6.031 16.219 2.898 1 97.56 67 VAL B C 1
ATOM 1959 O O . VAL B 1 67 ? -7.012 16.875 2.523 1 97.56 67 VAL B O 1
ATOM 1962 N N . HIS B 1 68 ? -6.039 14.953 3.053 1 98.38 68 HIS B N 1
ATOM 1963 C CA . HIS B 1 68 ? -7.23 14.18 2.715 1 98.38 68 HIS B CA 1
ATOM 1964 C C . HIS B 1 68 ? -8.359 14.453 3.699 1 98.38 68 HIS B C 1
ATOM 1966 O O . HIS B 1 68 ? -9.539 14.406 3.33 1 98.38 68 HIS B O 1
ATOM 1972 N N . GLN B 1 69 ? -8.016 14.734 4.98 1 98.56 69 GLN B N 1
ATOM 1973 C CA . GLN B 1 69 ? -9.023 15.211 5.918 1 98.56 69 GLN B CA 1
ATOM 1974 C C . GLN B 1 69 ? -9.703 16.484 5.402 1 98.56 69 GLN B C 1
ATOM 1976 O O . GLN B 1 69 ? -10.93 16.562 5.367 1 98.56 69 GLN B O 1
ATOM 1981 N N . LEU B 1 70 ? -8.891 17.422 4.988 1 97.94 70 LEU B N 1
ATOM 1982 C CA . LEU B 1 70 ? -9.391 18.703 4.547 1 97.94 70 LEU B CA 1
ATOM 1983 C C . LEU B 1 70 ? -10.25 18.562 3.293 1 97.94 70 LEU B C 1
ATOM 1985 O O . LEU B 1 70 ? -11.336 19.141 3.207 1 97.94 70 LEU B O 1
ATOM 1989 N N . ILE B 1 71 ? -9.797 17.75 2.361 1 97.06 71 ILE B N 1
ATOM 1990 C CA . ILE B 1 71 ? -10.523 17.547 1.109 1 97.06 71 ILE B CA 1
ATOM 1991 C C . ILE B 1 71 ? -11.828 16.797 1.385 1 97.06 71 ILE B C 1
ATOM 1993 O O . ILE B 1 71 ? -12.891 17.219 0.928 1 97.06 71 ILE B O 1
ATOM 1997 N N . SER B 1 72 ? -11.773 15.781 2.162 1 98.06 72 SER B N 1
ATOM 1998 C CA . SER B 1 72 ? -12.898 14.875 2.348 1 98.06 72 SER B CA 1
ATOM 1999 C C . SER B 1 72 ? -13.961 15.492 3.254 1 98.06 72 SER B C 1
ATOM 2001 O O . SER B 1 72 ? -15.156 15.406 2.969 1 98.06 72 SER B O 1
ATOM 2003 N N . PHE B 1 73 ? -13.562 16.109 4.355 1 98.12 73 PHE B N 1
ATOM 2004 C CA . PHE B 1 73 ? -14.523 16.422 5.402 1 98.12 73 PHE B CA 1
ATOM 2005 C C . PHE B 1 73 ? -14.82 17.922 5.426 1 98.12 73 PHE B C 1
ATOM 2007 O O . PHE B 1 73 ? -15.828 18.359 5.984 1 98.12 73 PHE B O 1
ATOM 2014 N N . GLN B 1 74 ? -13.914 18.734 4.824 1 96.19 74 GLN B N 1
ATOM 2015 C CA . GLN B 1 74 ? -14.102 20.188 4.895 1 96.19 74 GLN B CA 1
ATOM 2016 C C . GLN B 1 74 ? -14.125 20.812 3.5 1 96.19 74 GLN B C 1
ATOM 2018 O O . GLN B 1 74 ? -14.367 22 3.354 1 96.19 74 GLN B O 1
ATOM 2023 N N . ASP B 1 75 ? -13.883 20.062 2.465 1 94.69 75 ASP B N 1
ATOM 2024 C CA . ASP B 1 75 ? -13.922 20.484 1.066 1 94.69 75 ASP B CA 1
ATOM 2025 C C . ASP B 1 75 ? -13.086 21.734 0.846 1 94.69 75 ASP B C 1
ATOM 2027 O O . ASP B 1 75 ? -13.57 22.719 0.292 1 94.69 75 ASP B O 1
ATOM 2031 N N . ARG B 1 76 ? -11.844 21.641 1.334 1 94.5 76 ARG B N 1
ATOM 2032 C CA . ARG B 1 76 ? -10.938 22.766 1.178 1 94.5 76 ARG B CA 1
ATOM 2033 C C . ARG B 1 76 ? -9.484 22.297 1.19 1 94.5 76 ARG B C 1
ATOM 2035 O O . ARG B 1 76 ? -9.195 21.141 1.514 1 94.5 76 ARG B O 1
ATOM 2042 N N . ASP B 1 77 ? -8.633 23.297 0.813 1 93.06 77 ASP B N 1
ATOM 2043 C CA . ASP B 1 77 ? -7.191 23.094 0.919 1 93.06 77 ASP B CA 1
ATOM 2044 C C . ASP B 1 77 ? -6.645 23.719 2.199 1 93.06 77 ASP B C 1
ATOM 2046 O O . ASP B 1 77 ? -7.395 24.312 2.975 1 93.06 77 ASP B O 1
ATOM 2050 N N . PHE B 1 78 ? -5.336 23.5 2.371 1 95 78 PHE B N 1
ATOM 2051 C CA . PHE B 1 78 ? -4.664 24.125 3.508 1 95 78 PHE B CA 1
ATOM 2052 C C . PHE B 1 78 ? -4.805 25.641 3.455 1 95 78 PHE B C 1
ATOM 2054 O O . PHE B 1 78 ? -4.691 26.234 2.387 1 95 78 PHE B O 1
ATOM 2061 N N . THR B 1 79 ? -5.051 26.234 4.617 1 95.81 79 THR B N 1
ATOM 2062 C CA . THR B 1 79 ? -4.844 27.672 4.746 1 95.81 79 THR B CA 1
ATOM 2063 C C . THR B 1 79 ? -3.355 28.016 4.754 1 95.81 79 THR B C 1
ATOM 2065 O O . THR B 1 79 ? -2.514 27.125 4.863 1 95.81 79 THR B O 1
ATOM 2068 N N . LYS B 1 80 ? -3.096 29.297 4.68 1 94.44 80 LYS B N 1
ATOM 2069 C CA . LYS B 1 80 ? -1.702 29.719 4.738 1 94.44 80 LYS B CA 1
ATOM 2070 C C . LYS B 1 80 ? -1.051 29.312 6.055 1 94.44 80 LYS B C 1
ATOM 2072 O O . LYS B 1 80 ? 0.091 28.844 6.066 1 94.44 80 LYS B O 1
ATOM 2077 N N . GLU B 1 81 ? -1.729 29.438 7.09 1 94.31 81 GLU B N 1
ATOM 2078 C CA . GLU B 1 81 ? -1.225 29.109 8.414 1 94.31 81 GLU B CA 1
ATOM 2079 C C . GLU B 1 81 ? -0.998 27.609 8.555 1 94.31 81 GLU B C 1
ATOM 2081 O O . GLU B 1 81 ? 0.014 27.172 9.109 1 94.31 81 GLU B O 1
ATOM 2086 N N . GLU B 1 82 ? -1.888 26.797 8.039 1 94.06 82 GLU B N 1
ATOM 2087 C CA . GLU B 1 82 ? -1.757 25.344 8.094 1 94.06 82 GLU B CA 1
ATOM 2088 C C . GLU B 1 82 ? -0.621 24.859 7.195 1 94.06 82 GLU B C 1
ATOM 2090 O O . GLU B 1 82 ? 0.074 23.906 7.531 1 94.06 82 GLU B O 1
ATOM 2095 N N . LEU B 1 83 ? -0.513 25.484 6.09 1 93.88 83 LEU B N 1
ATOM 2096 C CA . LEU B 1 83 ? 0.529 25.125 5.137 1 93.88 83 LEU B CA 1
ATOM 2097 C C . LEU B 1 83 ? 1.914 25.312 5.742 1 93.88 83 LEU B C 1
ATOM 2099 O O . LEU B 1 83 ? 2.842 24.562 5.438 1 93.88 83 LEU B O 1
ATOM 2103 N N . GLU B 1 84 ? 2.086 26.281 6.613 1 91.75 84 GLU B N 1
ATOM 2104 C CA . GLU B 1 84 ? 3.369 26.516 7.266 1 91.75 84 GLU B CA 1
ATOM 2105 C C . GLU B 1 84 ? 3.803 25.312 8.094 1 91.75 84 GLU B C 1
ATOM 2107 O O . GLU B 1 84 ? 5 25.047 8.234 1 91.75 84 GLU B O 1
ATOM 2112 N N . ILE B 1 85 ? 2.832 24.594 8.555 1 91.5 85 ILE B N 1
ATOM 2113 C CA . ILE B 1 85 ? 3.1 23.438 9.398 1 91.5 85 ILE B CA 1
ATOM 2114 C C . ILE B 1 85 ? 3.488 22.25 8.531 1 91.5 85 ILE B C 1
ATOM 2116 O O . ILE B 1 85 ? 4.387 21.484 8.883 1 91.5 85 ILE B O 1
ATOM 2120 N N . TRP B 1 86 ? 2.916 22.172 7.281 1 95.56 86 TRP B N 1
ATOM 2121 C CA . TRP B 1 86 ? 2.963 20.891 6.559 1 95.56 86 TRP B CA 1
ATOM 2122 C C . TRP B 1 86 ? 3.744 21.047 5.258 1 95.56 86 TRP B C 1
ATOM 2124 O O . TRP B 1 86 ? 4.055 20.047 4.602 1 95.56 86 TRP B O 1
ATOM 2134 N N . GLU B 1 87 ? 4.133 22.203 4.836 1 93.12 87 GLU B N 1
ATOM 2135 C CA . GLU B 1 87 ? 4.676 22.469 3.506 1 93.12 87 GLU B CA 1
ATOM 2136 C C . GLU B 1 87 ? 5.965 21.672 3.275 1 93.12 87 GLU B C 1
ATOM 2138 O O . GLU B 1 87 ? 6.195 21.156 2.182 1 93.12 87 GLU B O 1
ATOM 2143 N N . ASP B 1 88 ? 6.805 21.609 4.246 1 92.69 88 ASP B N 1
ATOM 2144 C CA . ASP B 1 88 ? 8.07 20.891 4.125 1 92.69 88 ASP B CA 1
ATOM 2145 C C . ASP B 1 88 ? 7.836 19.406 3.844 1 92.69 88 ASP B C 1
ATOM 2147 O O . ASP B 1 88 ? 8.539 18.812 3.029 1 92.69 88 ASP B O 1
ATOM 2151 N N . ALA B 1 89 ? 6.742 18.875 4.441 1 94.06 89 ALA B N 1
ATOM 2152 C CA . ALA B 1 89 ? 6.438 17.453 4.316 1 94.06 89 ALA B CA 1
ATOM 2153 C C . ALA B 1 89 ? 5.637 17.172 3.051 1 94.06 89 ALA B C 1
ATOM 2155 O O . ALA B 1 89 ? 5.738 16.078 2.473 1 94.06 89 ALA B O 1
ATOM 2156 N N . LEU B 1 90 ? 4.875 18.156 2.613 1 94.31 90 LEU B N 1
ATOM 2157 C CA . LEU B 1 90 ? 4.031 17.969 1.439 1 94.31 90 LEU B CA 1
ATOM 2158 C C . LEU B 1 90 ? 4.871 17.906 0.17 1 94.31 90 LEU B C 1
ATOM 2160 O O . LEU B 1 90 ? 4.602 17.078 -0.709 1 94.31 90 LEU B O 1
ATOM 2164 N N . TYR B 1 91 ? 5.859 18.609 0.096 1 88.69 91 TYR B N 1
ATOM 2165 C CA . TYR B 1 91 ? 6.617 18.719 -1.146 1 88.69 91 TYR B CA 1
ATOM 2166 C C . TYR B 1 91 ? 7.867 17.844 -1.1 1 88.69 91 TYR B C 1
ATOM 2168 O O . TYR B 1 91 ? 8.344 17.375 -2.137 1 88.69 91 TYR B O 1
ATOM 2176 N N . LEU B 1 92 ? 8.438 17.531 0.039 1 91.94 92 LEU B N 1
ATOM 2177 C CA . LEU B 1 92 ? 9.609 16.703 0.262 1 91.94 92 LEU B CA 1
ATOM 2178 C C . LEU B 1 92 ? 10.828 17.25 -0.472 1 91.94 92 LEU B C 1
ATOM 2180 O O . LEU B 1 92 ? 11.008 18.469 -0.551 1 91.94 92 LEU B O 1
ATOM 2184 N N . GLY B 1 93 ? 11.82 16.453 -0.945 1 86.12 93 GLY B N 1
ATOM 2185 C CA . GLY B 1 93 ? 13.008 16.953 -1.604 1 86.12 93 GLY B CA 1
ATOM 2186 C C . GLY B 1 93 ? 13.75 18 -0.777 1 86.12 93 GLY B C 1
ATOM 2187 O O . GLY B 1 93 ? 14.047 17.766 0.396 1 86.12 93 GLY B O 1
ATOM 2188 N N . GLU B 1 94 ? 14 19.125 -1.412 1 85.94 94 GLU B N 1
ATOM 2189 C CA . GLU B 1 94 ? 14.75 20.188 -0.742 1 85.94 94 GLU B CA 1
ATOM 2190 C C . GLU B 1 94 ? 13.992 20.703 0.477 1 85.94 94 GLU B C 1
ATOM 2192 O O . GLU B 1 94 ? 14.586 20.938 1.533 1 85.94 94 GLU B O 1
ATOM 2197 N N . ALA B 1 95 ? 12.727 20.812 0.363 1 87 95 ALA B N 1
ATOM 2198 C CA . ALA B 1 95 ? 11.898 21.297 1.472 1 87 95 ALA B CA 1
ATOM 2199 C C . ALA B 1 95 ? 11.898 20.281 2.621 1 87 95 ALA B C 1
ATOM 2201 O O . ALA B 1 95 ? 11.852 20.672 3.791 1 87 95 ALA B O 1
ATOM 2202 N N . GLY B 1 96 ? 12.039 19.062 2.307 1 90.69 96 GLY B N 1
ATOM 2203 C CA . GLY B 1 96 ? 11.984 18 3.295 1 90.69 96 GLY B CA 1
ATOM 2204 C C . GLY B 1 96 ? 13.25 17.891 4.129 1 90.69 96 GLY B C 1
ATOM 2205 O O . GLY B 1 96 ? 13.25 17.266 5.191 1 90.69 96 GLY B O 1
ATOM 2206 N N . ARG B 1 97 ? 14.305 18.516 3.623 1 89.69 97 ARG B N 1
ATOM 2207 C CA . ARG B 1 97 ? 15.578 18.453 4.32 1 89.69 97 ARG B CA 1
ATOM 2208 C C . ARG B 1 97 ? 15.516 19.188 5.656 1 89.69 97 ARG B C 1
ATOM 2210 O O . ARG B 1 97 ? 16.328 18.938 6.543 1 89.69 97 ARG B O 1
ATOM 2217 N N . ALA B 1 98 ? 14.586 20.062 5.766 1 92.38 98 ALA B N 1
ATOM 2218 C CA . ALA B 1 98 ? 14.414 20.828 6.996 1 92.38 98 ALA B CA 1
ATOM 2219 C C . ALA B 1 98 ? 13.867 19.953 8.117 1 92.38 98 ALA B C 1
ATOM 2221 O O . ALA B 1 98 ? 13.953 20.312 9.297 1 92.38 98 ALA B O 1
ATOM 2222 N N . ILE B 1 99 ? 13.359 18.812 7.797 1 95.62 99 ILE B N 1
ATOM 2223 C CA . ILE B 1 99 ? 12.797 17.891 8.773 1 95.62 99 ILE B CA 1
ATOM 2224 C C . ILE B 1 99 ? 13.898 17.016 9.352 1 95.62 99 ILE B C 1
ATOM 2226 O O . ILE B 1 99 ? 14.234 15.969 8.781 1 95.62 99 ILE B O 1
ATOM 2230 N N . CYS B 1 100 ? 14.414 17.469 10.469 1 95.94 100 CYS B N 1
ATOM 2231 C CA . CYS B 1 100 ? 15.523 16.75 11.094 1 95.94 100 CYS B CA 1
ATOM 2232 C C . CYS B 1 100 ? 15.609 17.062 12.578 1 95.94 100 CYS B C 1
ATOM 2234 O O . CYS B 1 100 ? 14.898 17.938 13.078 1 95.94 100 CYS B O 1
ATOM 2236 N N . GLY B 1 101 ? 16.297 16.25 13.281 1 97.38 101 GLY B N 1
ATOM 2237 C CA . GLY B 1 101 ? 16.625 16.531 14.672 1 97.38 101 GLY B CA 1
ATOM 2238 C C . GLY B 1 101 ? 15.562 16.078 15.648 1 97.38 101 GLY B C 1
ATOM 2239 O O . GLY B 1 101 ? 15.609 16.422 16.828 1 97.38 101 GLY B O 1
ATOM 2240 N N . HIS B 1 102 ? 14.633 15.32 15.172 1 97.88 102 HIS B N 1
ATOM 2241 C CA . HIS B 1 102 ? 13.555 14.852 16.047 1 97.88 102 HIS B CA 1
ATOM 2242 C C . HIS B 1 102 ? 13.719 13.367 16.359 1 97.88 102 HIS B C 1
ATOM 2244 O O . HIS B 1 102 ? 14.141 12.586 15.508 1 97.88 102 HIS B O 1
ATOM 2250 N N . GLU B 1 103 ? 13.352 13.062 17.578 1 98.19 103 GLU B N 1
ATOM 2251 C CA . GLU B 1 103 ? 13.281 11.648 17.953 1 98.19 103 GLU B CA 1
ATOM 2252 C C . GLU B 1 103 ? 12.094 10.961 17.297 1 98.19 103 GLU B C 1
ATOM 2254 O O . GLU B 1 103 ? 11.148 11.617 16.859 1 98.19 103 GLU B O 1
ATOM 2259 N N . ILE B 1 104 ? 12.148 9.672 17.328 1 98.38 104 ILE B N 1
ATOM 2260 C CA . ILE B 1 104 ? 11.117 8.867 16.672 1 98.38 104 ILE B CA 1
ATOM 2261 C C . ILE B 1 104 ? 9.75 9.203 17.266 1 98.38 104 ILE B C 1
ATOM 2263 O O . ILE B 1 104 ? 8.734 9.188 16.562 1 98.38 104 ILE B O 1
ATOM 2267 N N . GLN B 1 105 ? 9.719 9.562 18.516 1 98.12 105 GLN B N 1
ATOM 2268 C CA . GLN B 1 105 ? 8.461 9.836 19.203 1 98.12 105 GLN B CA 1
ATOM 2269 C C . GLN B 1 105 ? 7.75 11.039 18.594 1 98.12 105 GLN B C 1
ATOM 2271 O O . GLN B 1 105 ? 6.52 11.094 18.562 1 98.12 105 GLN B O 1
ATOM 2276 N N . TYR B 1 106 ? 8.516 11.984 18.109 1 98.06 106 TYR B N 1
ATOM 2277 C CA . TYR B 1 106 ? 7.934 13.141 17.438 1 98.06 106 TYR B CA 1
ATOM 2278 C C . TYR B 1 106 ? 7.082 12.695 16.25 1 98.06 106 TYR B C 1
ATOM 2280 O O . TYR B 1 106 ? 5.93 13.117 16.109 1 98.06 106 TYR B O 1
ATOM 2288 N N . TYR B 1 107 ? 7.594 11.844 15.422 1 98.38 107 TYR B N 1
ATO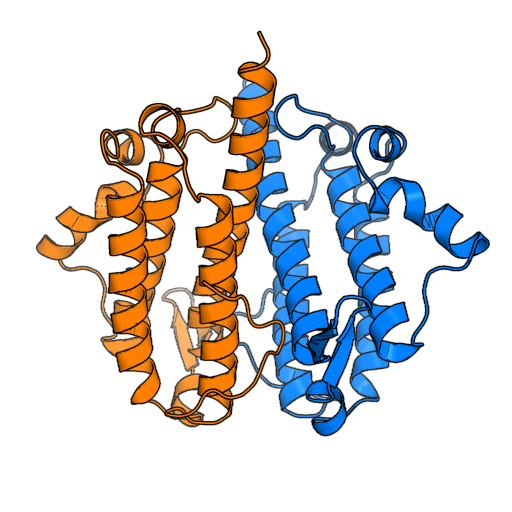M 2289 C CA . TYR B 1 107 ? 6.906 11.391 14.219 1 98.38 107 TYR B CA 1
ATOM 2290 C C . TYR B 1 107 ? 5.742 10.477 14.57 1 98.38 107 TYR B C 1
ATOM 2292 O O . TYR B 1 107 ? 4.676 10.539 13.953 1 98.38 107 TYR B O 1
ATOM 2300 N N . VAL B 1 108 ? 5.973 9.609 15.547 1 98.38 108 VAL B N 1
ATOM 2301 C CA . VAL B 1 108 ? 4.918 8.711 16 1 98.38 108 VAL B CA 1
ATOM 2302 C C . VAL B 1 108 ? 3.73 9.523 16.516 1 98.38 108 VAL B C 1
ATOM 2304 O O . VAL B 1 108 ? 2.578 9.211 16.203 1 98.38 108 VAL B O 1
ATOM 2307 N N . GLN B 1 109 ? 3.982 10.562 17.266 1 98.12 109 GLN B N 1
ATOM 2308 C CA . GLN B 1 109 ? 2.918 11.406 17.797 1 98.12 109 GLN B CA 1
ATOM 2309 C C . GLN B 1 109 ? 2.18 12.133 16.688 1 98.12 109 GLN B C 1
ATOM 2311 O O . GLN B 1 109 ? 0.96 12.297 16.734 1 98.12 109 GLN B O 1
ATOM 2316 N N . LEU B 1 110 ? 2.918 12.594 15.688 1 98 110 LEU B N 1
ATOM 2317 C CA . LEU B 1 110 ? 2.297 13.234 14.539 1 98 110 LEU B CA 1
ATOM 2318 C C . LEU B 1 110 ? 1.348 12.273 13.828 1 98 110 LEU B C 1
ATOM 2320 O O . LEU B 1 110 ? 0.204 12.633 13.531 1 98 110 LEU B O 1
ATOM 2324 N N . LEU B 1 111 ? 1.831 11.078 13.578 1 98.62 111 LEU B N 1
ATOM 2325 C CA . LEU B 1 111 ? 1.044 10.055 12.906 1 98.62 111 LEU B CA 1
ATOM 2326 C C . LEU B 1 111 ? -0.183 9.68 13.734 1 98.62 111 LEU B C 1
ATOM 2328 O O . LEU B 1 111 ? -1.274 9.508 13.188 1 98.62 111 LEU B O 1
ATOM 2332 N N . GLN B 1 112 ? 0.011 9.578 15.008 1 98.38 112 GLN B N 1
ATOM 2333 C CA . GLN B 1 112 ? -1.093 9.234 15.891 1 98.38 112 GLN B CA 1
ATOM 2334 C C . GLN B 1 112 ? -2.139 10.344 15.93 1 98.38 112 GLN B C 1
ATOM 2336 O O . GLN B 1 112 ? -3.34 10.07 15.875 1 98.38 112 GLN B O 1
ATOM 2341 N N . SER B 1 113 ? -1.682 11.547 16.031 1 98.44 113 SER B N 1
ATOM 2342 C CA . SER B 1 113 ? -2.59 12.688 16.125 1 98.44 113 SER B CA 1
ATOM 2343 C C . SER B 1 113 ? -3.449 12.828 14.883 1 98.44 113 SER B C 1
ATOM 2345 O O . SER B 1 113 ? -4.668 12.992 14.977 1 98.44 113 SER B O 1
ATOM 2347 N N . VAL B 1 114 ? -2.838 12.742 13.734 1 98.56 114 VAL B N 1
ATOM 2348 C CA . VAL B 1 114 ? -3.596 12.906 12.5 1 98.56 114 VAL B CA 1
ATOM 2349 C C . VAL B 1 114 ? -4.559 11.734 12.328 1 98.56 114 VAL B C 1
ATOM 2351 O O . VAL B 1 114 ? -5.676 11.906 11.836 1 98.56 114 VAL B O 1
ATOM 2354 N N . ARG B 1 115 ? -4.156 10.5 12.727 1 98.81 115 ARG B N 1
ATOM 2355 C CA . ARG B 1 115 ? -5.023 9.336 12.633 1 98.81 115 ARG B CA 1
ATOM 2356 C C . ARG B 1 115 ? -6.223 9.469 13.57 1 98.81 115 ARG B C 1
ATOM 2358 O O . ARG B 1 115 ? -7.352 9.148 13.188 1 98.81 115 ARG B O 1
ATOM 2365 N N . GLU B 1 116 ? -5.961 9.898 14.742 1 98.62 116 GLU B N 1
ATOM 2366 C CA . GLU B 1 116 ? -7.055 10.086 15.695 1 98.62 116 GLU B CA 1
ATOM 2367 C C . GLU B 1 116 ? -8.102 11.047 15.141 1 98.62 116 GLU B C 1
ATOM 2369 O O . GLU B 1 116 ? -9.305 10.828 15.312 1 98.62 116 GLU B O 1
ATOM 2374 N N . GLU B 1 117 ? -7.656 12.086 14.523 1 98.56 117 GLU B N 1
ATOM 2375 C CA . GLU B 1 117 ? -8.562 13.039 13.891 1 98.56 117 GLU B CA 1
ATOM 2376 C C . GLU B 1 117 ? -9.352 12.375 12.766 1 98.56 117 GLU B C 1
ATOM 2378 O O . GLU B 1 117 ? -10.562 12.578 12.641 1 98.56 117 GLU B O 1
ATOM 2383 N N . SER B 1 118 ? -8.688 11.586 11.93 1 98.75 118 SER B N 1
ATOM 2384 C CA . SER B 1 118 ? -9.352 10.867 10.844 1 98.75 118 SER B CA 1
ATOM 2385 C C . SER B 1 118 ? -10.422 9.922 11.383 1 98.75 118 SER B C 1
ATOM 2387 O O . SER B 1 118 ? -11.523 9.859 10.836 1 98.75 118 SER B O 1
ATOM 2389 N N . LEU B 1 119 ? -10.031 9.219 12.445 1 98.62 119 LEU B N 1
ATOM 2390 C CA . LEU B 1 119 ? -10.953 8.25 13.031 1 98.62 119 LEU B CA 1
ATOM 2391 C C . LEU B 1 119 ? -12.203 8.953 13.57 1 98.62 119 LEU B C 1
ATOM 2393 O O . LEU B 1 119 ? -13.312 8.438 13.43 1 98.62 119 LEU B O 1
ATOM 2397 N N . LYS B 1 120 ? -12.016 10.078 14.133 1 98.56 120 LYS B N 1
ATOM 2398 C CA . LYS B 1 120 ? -13.148 10.867 14.609 1 98.56 120 LYS B CA 1
ATOM 2399 C C . LYS B 1 120 ? -14.047 11.289 13.453 1 98.56 120 LYS B C 1
ATOM 2401 O O . LYS B 1 120 ? -15.266 11.125 13.516 1 98.56 120 LYS B O 1
ATOM 2406 N N . TYR B 1 121 ? -13.484 11.82 12.375 1 98.56 121 TYR B N 1
ATOM 2407 C CA . TYR B 1 121 ? -14.258 12.234 11.211 1 98.56 121 TYR B CA 1
ATOM 2408 C C . TYR B 1 121 ? -15.016 11.062 10.609 1 98.56 121 TYR B C 1
ATOM 2410 O O . TYR B 1 121 ? -16.188 11.18 10.266 1 98.56 121 TYR B O 1
ATOM 2418 N N . LEU B 1 122 ? -14.344 9.922 10.492 1 98.56 122 LEU B N 1
ATOM 2419 C CA . LEU B 1 122 ? -14.922 8.75 9.844 1 98.56 122 LEU B CA 1
ATOM 2420 C C . LEU B 1 122 ? -16.078 8.18 10.672 1 98.56 122 LEU B C 1
ATOM 2422 O O . LEU B 1 122 ? -17.031 7.648 10.117 1 98.56 122 LEU B O 1
ATOM 2426 N N . SER B 1 123 ? -15.977 8.32 12 1 98.25 123 SER B N 1
ATOM 2427 C CA . SER B 1 123 ? -17.016 7.793 12.875 1 98.25 123 SER B CA 1
ATOM 2428 C C . SER B 1 123 ? -18.328 8.531 12.68 1 98.25 123 SER B C 1
ATOM 2430 O O . SER B 1 123 ? -19.391 8.031 13.055 1 98.25 123 SER B O 1
ATOM 2432 N N . GLU B 1 124 ? -18.25 9.68 12.07 1 98.06 124 GLU B N 1
ATOM 2433 C CA . GLU B 1 124 ? -19.438 10.516 11.891 1 98.06 124 GLU B CA 1
ATOM 2434 C C . GLU B 1 124 ? -20.047 10.32 10.508 1 98.06 124 GLU B C 1
ATOM 2436 O O . GLU B 1 124 ? -21.062 10.945 10.172 1 98.06 124 GLU B O 1
ATOM 2441 N N . GLN B 1 125 ? -19.469 9.477 9.719 1 97.69 125 GLN B N 1
ATOM 2442 C CA . GLN B 1 125 ? -19.922 9.305 8.336 1 97.69 125 GLN B CA 1
ATOM 2443 C C . GLN B 1 125 ? -20.625 7.961 8.148 1 97.69 125 GLN B C 1
ATOM 2445 O O . GLN B 1 125 ? -20.562 7.09 9.023 1 97.69 125 GLN B O 1
ATOM 2450 N N . GLY B 1 126 ? -21.391 7.816 7.035 1 96.31 126 GLY B N 1
ATOM 2451 C CA . GLY B 1 126 ? -22.047 6.578 6.664 1 96.31 126 GLY B CA 1
ATOM 2452 C C . GLY B 1 126 ? -21.609 6.043 5.316 1 96.31 126 GLY B C 1
ATOM 2453 O O . GLY B 1 126 ? -20.766 6.652 4.648 1 96.31 126 GLY B O 1
ATOM 2454 N N . ASN B 1 127 ? -22.172 4.922 5.012 1 94.19 127 ASN B N 1
ATOM 2455 C CA . ASN B 1 127 ? -21.781 4.234 3.785 1 94.19 127 ASN B CA 1
ATOM 2456 C C . ASN B 1 127 ? -22.078 5.078 2.549 1 94.19 127 ASN B C 1
ATOM 2458 O O . ASN B 1 127 ? -21.328 5.031 1.566 1 94.19 127 ASN B O 1
ATOM 2462 N N . GLU B 1 128 ? -23.156 5.832 2.59 1 96.75 128 GLU B N 1
ATOM 2463 C CA . GLU B 1 128 ? -23.484 6.699 1.462 1 96.75 128 GLU B CA 1
ATOM 2464 C C . GLU B 1 128 ? -22.406 7.758 1.241 1 96.75 128 GLU B C 1
ATOM 2466 O O . GLU B 1 128 ? -22.062 8.07 0.101 1 96.75 128 GLU B O 1
ATOM 2471 N N . TRP B 1 129 ? -21.953 8.289 2.303 1 97.94 129 TRP B N 1
ATOM 2472 C CA . TRP B 1 129 ? -20.875 9.266 2.223 1 97.94 129 TRP B CA 1
ATOM 2473 C C . TRP B 1 129 ? -19.625 8.648 1.602 1 97.94 129 TRP B C 1
ATOM 2475 O O . TRP B 1 129 ? -19 9.25 0.714 1 97.94 129 TRP B O 1
ATOM 2485 N N . LEU B 1 130 ? -19.297 7.488 2.047 1 97.94 130 LEU B N 1
ATOM 2486 C CA . LEU B 1 130 ? -18.094 6.82 1.576 1 97.94 130 LEU B CA 1
ATOM 2487 C C . LEU B 1 130 ? -18.125 6.633 0.063 1 97.94 130 LEU B C 1
ATOM 2489 O O . LEU B 1 130 ? -17.094 6.75 -0.605 1 97.94 130 LEU B O 1
ATOM 2493 N N . MET B 1 131 ? -19.344 6.434 -0.464 1 97.5 131 MET B N 1
ATOM 2494 C CA . MET B 1 131 ? -19.484 6.129 -1.886 1 97.5 131 MET B CA 1
ATOM 2495 C C . MET B 1 131 ? -19.766 7.395 -2.688 1 97.5 131 MET B C 1
ATOM 2497 O O . MET B 1 131 ? -19.812 7.359 -3.918 1 97.5 131 MET B O 1
ATOM 2501 N N . SER B 1 132 ? -19.922 8.531 -2.025 1 98.06 132 SER B N 1
ATOM 2502 C CA . SER B 1 132 ? -20.234 9.773 -2.719 1 98.06 132 SER B CA 1
ATOM 2503 C C . SER B 1 132 ? -19.078 10.203 -3.623 1 98.06 132 SER B C 1
ATOM 2505 O O . SER B 1 132 ? -17.906 10.023 -3.275 1 98.06 132 SER B O 1
ATOM 2507 N N . GLU B 1 133 ? -19.453 10.742 -4.723 1 97.69 133 GLU B N 1
ATOM 2508 C CA . GLU B 1 133 ? -18.469 11.07 -5.754 1 97.69 133 GLU B CA 1
ATOM 2509 C C . GLU B 1 133 ? -18.25 12.578 -5.84 1 97.69 133 GLU B C 1
ATOM 2511 O O . GLU B 1 133 ? -19.141 13.359 -5.527 1 97.69 133 GLU B O 1
ATOM 2516 N N . ARG B 1 134 ? -17.094 12.953 -6.148 1 97.31 134 ARG B N 1
ATOM 2517 C CA . ARG B 1 134 ? -16.656 14.305 -6.516 1 97.31 134 ARG B CA 1
ATOM 2518 C C . ARG B 1 134 ? -15.781 14.281 -7.762 1 97.31 134 ARG B C 1
ATOM 2520 O O . ARG B 1 134 ? -15.594 13.227 -8.375 1 97.31 134 ARG B O 1
ATOM 2527 N N . LYS B 1 135 ? -15.406 15.484 -8.273 1 96.31 135 LYS B N 1
ATOM 2528 C CA . LYS B 1 135 ? -14.562 15.594 -9.461 1 96.31 135 LYS B CA 1
ATOM 2529 C C . LYS B 1 135 ? -13.344 16.469 -9.195 1 96.31 135 LYS B C 1
ATOM 2531 O O . LYS B 1 135 ? -13.453 17.5 -8.516 1 96.31 135 LYS B O 1
ATOM 2536 N N . TRP B 1 136 ? -12.258 16.047 -9.695 1 93.5 136 TRP B N 1
ATOM 2537 C CA . TRP B 1 136 ? -11.102 16.922 -9.75 1 93.5 136 TRP B CA 1
ATOM 2538 C C . TRP B 1 136 ? -11.289 18.016 -10.797 1 93.5 136 TRP B C 1
ATOM 2540 O O . TRP B 1 136 ? -12.164 17.906 -11.664 1 93.5 136 TRP B O 1
ATOM 2550 N N . PRO B 1 137 ? -10.461 19.062 -10.719 1 92.69 137 PRO B N 1
ATOM 2551 C CA . PRO B 1 137 ? -10.594 20.141 -11.703 1 92.69 137 PRO B CA 1
ATOM 2552 C C . PRO B 1 137 ? -10.469 19.656 -13.141 1 92.69 137 PRO B C 1
ATOM 2554 O O . PRO B 1 137 ? -11.102 20.219 -14.047 1 92.69 137 PRO B O 1
ATOM 2557 N N . ASN B 1 138 ? -9.781 18.641 -13.391 1 94.38 138 ASN B N 1
ATOM 2558 C CA . ASN B 1 138 ? -9.57 18.109 -14.734 1 94.38 138 ASN B CA 1
ATOM 2559 C C . ASN B 1 138 ? -10.734 17.234 -15.188 1 94.38 138 ASN B C 1
ATOM 2561 O O . ASN B 1 138 ? -10.695 16.656 -16.281 1 94.38 138 ASN B O 1
ATOM 2565 N N . GLY B 1 139 ? -11.68 17.016 -14.336 1 95.44 139 GLY B N 1
ATOM 2566 C CA . GLY B 1 139 ? -12.898 16.312 -14.711 1 95.44 139 GLY B CA 1
ATOM 2567 C C . GLY B 1 139 ? -12.93 14.867 -14.25 1 95.44 139 GLY B C 1
ATOM 2568 O O . GLY B 1 139 ? -13.969 14.211 -14.312 1 95.44 139 GLY B O 1
ATOM 2569 N N . VAL B 1 140 ? -11.859 14.359 -13.734 1 95.69 140 VAL B N 1
ATOM 2570 C CA . VAL B 1 140 ? -11.773 12.969 -13.297 1 95.69 140 VAL B CA 1
ATOM 2571 C C . VAL B 1 140 ? -12.625 12.773 -12.039 1 95.69 140 VAL B C 1
ATOM 2573 O O . VAL B 1 140 ? -12.508 13.539 -11.078 1 95.69 140 VAL B O 1
ATOM 2576 N N . VAL B 1 141 ? -13.422 11.758 -12.125 1 97.62 141 VAL B N 1
ATOM 2577 C CA . VAL B 1 141 ? -14.312 11.461 -11.008 1 97.62 141 VAL B CA 1
ATOM 2578 C C . VAL B 1 141 ? -13.594 10.586 -9.984 1 97.62 141 VAL B C 1
ATOM 2580 O O . VAL B 1 141 ? -12.867 9.664 -10.352 1 97.62 141 VAL B O 1
ATOM 2583 N N . TYR B 1 142 ? -13.781 10.914 -8.719 1 97.81 142 TYR B N 1
ATOM 2584 C CA . TYR B 1 142 ? -13.305 10.086 -7.609 1 97.81 142 TYR B CA 1
ATOM 2585 C C . TYR B 1 142 ? -14.359 9.992 -6.516 1 97.81 142 TYR B C 1
ATOM 2587 O O . TYR B 1 142 ? -15.305 10.781 -6.477 1 97.81 142 TYR B O 1
ATOM 2595 N N . ASN B 1 143 ? -14.328 9 -5.676 1 98.44 143 ASN B N 1
ATOM 2596 C CA . ASN B 1 143 ? -15.219 8.953 -4.52 1 98.44 143 ASN B CA 1
ATOM 2597 C C . ASN B 1 143 ? -14.438 8.945 -3.209 1 98.44 143 ASN B C 1
ATOM 2599 O O . ASN B 1 143 ? -13.203 8.867 -3.217 1 98.44 143 ASN B O 1
ATOM 2603 N N . GLN B 1 144 ? -15.086 9.109 -2.111 1 98.56 144 GLN B N 1
ATOM 2604 C CA . GLN B 1 144 ? -14.438 9.203 -0.807 1 98.56 144 GLN B CA 1
ATOM 2605 C C . GLN B 1 144 ? -13.695 7.914 -0.47 1 98.56 144 GLN B C 1
ATOM 2607 O O . GLN B 1 144 ? -12.633 7.949 0.157 1 98.56 144 GLN B O 1
ATOM 2612 N N . HIS B 1 145 ? -14.242 6.789 -0.901 1 98.62 145 HIS B N 1
ATOM 2613 C CA . HIS B 1 145 ? -13.586 5.512 -0.651 1 98.62 145 HIS B CA 1
ATOM 2614 C C . HIS B 1 145 ? -12.195 5.473 -1.281 1 98.62 145 HIS B C 1
ATOM 2616 O O . HIS B 1 145 ? -11.234 5.039 -0.646 1 98.62 145 HIS B O 1
ATOM 2622 N N . TYR B 1 146 ? -12.133 5.984 -2.441 1 98.69 146 TYR B N 1
ATOM 2623 C CA . TYR B 1 146 ? -10.828 6.055 -3.094 1 98.69 146 TYR B CA 1
ATOM 2624 C C . TYR B 1 146 ? -9.891 6.984 -2.334 1 98.69 146 TYR B C 1
ATOM 2626 O O . TYR B 1 146 ? -8.711 6.664 -2.145 1 98.69 146 TYR B O 1
ATOM 2634 N N . LEU B 1 147 ? -10.312 8.148 -1.957 1 98.44 147 LEU B N 1
ATOM 2635 C CA . LEU B 1 147 ? -9.453 9.109 -1.272 1 98.44 147 LEU B CA 1
ATOM 2636 C C . LEU B 1 147 ? -8.797 8.477 -0.052 1 98.44 147 LEU B C 1
ATOM 2638 O O . LEU B 1 147 ? -7.59 8.641 0.161 1 98.44 147 LEU B O 1
ATOM 2642 N N . TRP B 1 148 ? -9.562 7.777 0.647 1 98.75 148 TRP B N 1
ATOM 2643 C CA . TRP B 1 148 ? -9.023 7.23 1.891 1 98.75 148 TRP B CA 1
ATOM 2644 C C . TRP B 1 148 ? -8.258 5.941 1.632 1 98.75 148 TRP B C 1
ATOM 2646 O O . TRP B 1 148 ? -7.348 5.59 2.387 1 98.75 148 TRP B O 1
ATOM 2656 N N . PHE B 1 149 ? -8.656 5.184 0.561 1 98.75 149 PHE B N 1
ATOM 2657 C CA . PHE B 1 149 ? -7.789 4.113 0.086 1 98.75 149 PHE B CA 1
ATOM 2658 C C . PHE B 1 149 ? -6.418 4.66 -0.296 1 98.75 149 PHE B C 1
ATOM 2660 O O . PHE B 1 149 ? -5.395 4.039 -0.006 1 98.75 149 PHE B O 1
ATOM 2667 N N . HIS B 1 150 ? -6.375 5.848 -0.902 1 98.62 150 HIS B N 1
ATOM 2668 C CA . HIS B 1 150 ? -5.121 6.449 -1.333 1 98.62 150 HIS B CA 1
ATOM 2669 C C . HIS B 1 150 ? -4.262 6.848 -0.137 1 98.62 150 HIS B C 1
ATOM 2671 O O . HIS B 1 150 ? -3.031 6.828 -0.218 1 98.62 150 HIS B O 1
ATOM 2677 N N . VAL B 1 151 ? -4.914 7.215 0.975 1 98.75 151 VAL B N 1
ATOM 2678 C CA . VAL B 1 151 ? -4.168 7.504 2.195 1 98.75 151 VAL B CA 1
ATOM 2679 C C . VAL B 1 151 ? -3.361 6.277 2.615 1 98.75 151 VAL B C 1
ATOM 2681 O O . VAL B 1 151 ? -2.168 6.383 2.908 1 98.75 151 VAL B O 1
ATOM 2684 N N . LEU B 1 152 ? -4.023 5.102 2.689 1 98.31 152 LEU B N 1
ATOM 2685 C CA . LEU B 1 152 ? -3.277 3.904 3.059 1 98.31 152 LEU B CA 1
ATOM 2686 C C . LEU B 1 152 ? -2.318 3.494 1.945 1 98.31 152 LEU B C 1
ATOM 2688 O O . LEU B 1 152 ? -1.221 3.002 2.217 1 98.31 152 LEU B O 1
ATOM 2692 N N . GLU B 1 153 ? -2.715 3.684 0.646 1 98.69 153 GLU B N 1
ATOM 2693 C CA . GLU B 1 153 ? -1.834 3.396 -0.482 1 98.69 153 GLU B CA 1
ATOM 2694 C C . GLU B 1 153 ? -0.533 4.191 -0.382 1 98.69 153 GLU B C 1
ATOM 2696 O O . GLU B 1 153 ? 0.554 3.633 -0.548 1 98.69 153 GLU B O 1
ATOM 2701 N N . ASP B 1 154 ? -0.64 5.477 -0.124 1 98.75 154 ASP B N 1
ATOM 2702 C CA . ASP B 1 154 ? 0.518 6.352 0.035 1 98.75 154 ASP B CA 1
ATOM 2703 C C . ASP B 1 154 ? 1.423 5.863 1.165 1 98.75 154 ASP B C 1
ATOM 2705 O O . ASP B 1 154 ? 2.637 5.746 0.987 1 98.75 154 ASP B O 1
A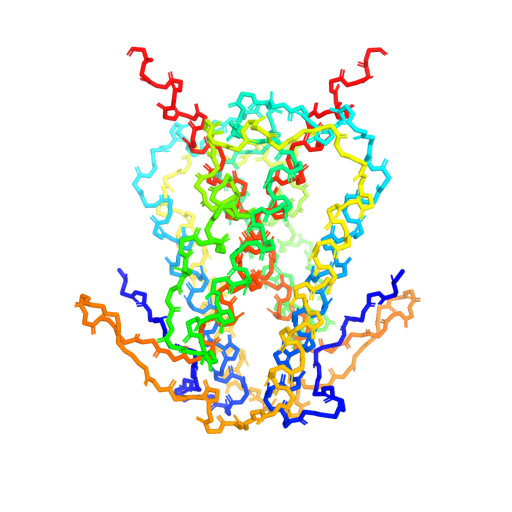TOM 2709 N N . GLU B 1 155 ? 0.825 5.582 2.301 1 98.88 155 GLU B N 1
ATOM 2710 C CA . GLU B 1 155 ? 1.59 5.137 3.461 1 98.88 155 GLU B CA 1
ATOM 2711 C C . GLU B 1 155 ? 2.307 3.818 3.178 1 98.88 155 GLU B C 1
ATOM 2713 O O . GLU B 1 155 ? 3.488 3.668 3.496 1 98.88 155 GLU B O 1
ATOM 2718 N N . ILE B 1 156 ? 1.622 2.912 2.561 1 98.88 156 ILE B N 1
ATOM 2719 C CA . ILE B 1 156 ? 2.203 1.611 2.252 1 98.88 156 ILE B CA 1
ATOM 2720 C C . ILE B 1 156 ? 3.365 1.784 1.276 1 98.88 156 ILE B C 1
ATOM 2722 O O . ILE B 1 156 ? 4.406 1.138 1.419 1 98.88 156 ILE B O 1
ATOM 2726 N N . SER B 1 157 ? 3.16 2.639 0.295 1 98.56 157 SER B N 1
ATOM 2727 C CA . SER B 1 157 ? 4.215 2.914 -0.675 1 98.56 157 SER B CA 1
ATOM 2728 C C . SER B 1 157 ? 5.457 3.477 0.005 1 98.56 157 SER B C 1
ATOM 2730 O O . SER B 1 157 ? 6.566 2.98 -0.208 1 98.56 157 SER B O 1
ATOM 2732 N N . HIS B 1 158 ? 5.293 4.473 0.819 1 98.25 158 HIS B N 1
ATOM 2733 C CA . HIS B 1 158 ? 6.434 5.094 1.486 1 98.25 158 HIS B CA 1
ATOM 2734 C C . HIS B 1 158 ? 7.035 4.156 2.529 1 98.25 158 HIS B C 1
ATOM 2736 O O . HIS B 1 158 ? 8.242 4.184 2.77 1 98.25 158 HIS B O 1
ATOM 2742 N N . ARG B 1 159 ? 6.215 3.281 3.133 1 98.44 159 ARG B N 1
ATOM 2743 C CA . ARG B 1 159 ? 6.773 2.25 4 1 98.44 159 ARG B CA 1
ATOM 2744 C C . ARG B 1 159 ? 7.734 1.349 3.232 1 98.44 159 ARG B C 1
ATOM 2746 O O . ARG B 1 159 ? 8.766 0.94 3.764 1 98.44 159 ARG B O 1
ATOM 2753 N N . GLY B 1 160 ? 7.387 0.998 1.984 1 97.06 160 GLY B N 1
ATOM 2754 C CA . GLY B 1 160 ? 8.305 0.252 1.14 1 97.06 160 GLY B CA 1
ATOM 2755 C C . GLY B 1 160 ? 9.633 0.959 0.931 1 97.06 160 GLY B C 1
ATOM 2756 O O . GLY B 1 160 ? 10.688 0.326 0.953 1 97.06 160 GLY B O 1
ATOM 2757 N N . GLN B 1 161 ? 9.578 2.23 0.772 1 95.94 161 GLN B N 1
ATOM 2758 C CA . GLN B 1 161 ? 10.789 3.025 0.609 1 95.94 161 GLN B CA 1
ATOM 2759 C C . GLN B 1 161 ? 11.602 3.059 1.9 1 95.94 161 GLN B C 1
ATOM 2761 O O . GLN B 1 161 ? 12.828 2.91 1.873 1 95.94 161 GLN B O 1
ATOM 2766 N N . ILE B 1 162 ? 10.914 3.182 2.967 1 96.75 162 ILE B N 1
ATOM 2767 C CA . ILE B 1 162 ? 11.562 3.203 4.273 1 96.75 162 ILE B CA 1
ATOM 2768 C C . ILE B 1 162 ? 12.289 1.885 4.512 1 96.75 162 ILE B C 1
ATOM 2770 O O . ILE B 1 162 ? 13.422 1.875 5 1 96.75 162 ILE B O 1
ATOM 2774 N N . ARG B 1 163 ? 11.664 0.8 4.141 1 94.94 163 ARG B N 1
ATOM 2775 C CA . ARG B 1 163 ? 12.289 -0.509 4.289 1 94.94 163 ARG B CA 1
ATOM 2776 C C . ARG B 1 163 ? 13.594 -0.586 3.502 1 94.94 163 ARG B C 1
ATOM 2778 O O . ARG B 1 163 ? 14.578 -1.146 3.98 1 94.94 163 ARG B O 1
ATOM 2785 N N . MET B 1 164 ? 13.602 -0.018 2.363 1 92.88 164 MET B N 1
ATOM 2786 C CA . MET B 1 164 ? 14.812 -0.005 1.546 1 92.88 164 MET B CA 1
ATOM 2787 C C . MET B 1 164 ? 15.891 0.853 2.191 1 92.88 164 MET B C 1
ATOM 2789 O O . MET B 1 164 ? 17.062 0.472 2.209 1 92.88 164 MET B O 1
ATOM 2793 N N . LEU B 1 165 ? 15.508 1.966 2.686 1 92.94 165 LEU B N 1
ATOM 2794 C CA . LEU B 1 165 ? 16.453 2.863 3.336 1 92.94 165 LEU B CA 1
ATOM 2795 C C . LEU B 1 165 ? 17.062 2.215 4.582 1 92.94 165 LEU B C 1
ATOM 2797 O O . LEU B 1 165 ? 18.25 2.332 4.832 1 92.94 165 LEU B O 1
ATOM 2801 N N . LYS B 1 166 ? 16.266 1.536 5.293 1 92.62 166 LYS B N 1
ATOM 2802 C CA . LYS B 1 166 ? 16.734 0.834 6.484 1 92.62 166 LYS B CA 1
ATOM 2803 C C . LYS B 1 166 ? 17.75 -0.251 6.121 1 92.62 166 LYS B C 1
ATOM 2805 O O . LYS B 1 166 ? 18.734 -0.44 6.82 1 92.62 166 LYS B O 1
ATOM 2810 N N . ASN B 1 167 ? 17.406 -0.945 5.082 1 87.56 167 ASN B N 1
ATOM 2811 C CA . ASN B 1 167 ? 18.328 -1.973 4.625 1 87.56 167 ASN B CA 1
ATOM 2812 C C . ASN B 1 167 ? 19.688 -1.377 4.246 1 87.56 167 ASN B C 1
ATOM 2814 O O . ASN B 1 167 ? 20.734 -1.98 4.508 1 87.56 167 ASN B O 1
ATOM 2818 N N . GLU B 1 168 ? 19.688 -0.272 3.645 1 84.19 168 GLU B N 1
ATOM 2819 C CA . GLU B 1 168 ? 20.922 0.41 3.27 1 84.19 168 GLU B CA 1
ATOM 2820 C C . GLU B 1 168 ? 21.672 0.89 4.5 1 84.19 168 GLU B C 1
ATOM 2822 O O . GLU B 1 168 ? 22.906 0.89 4.512 1 84.19 168 GLU B O 1
ATOM 2827 N N . LEU B 1 169 ? 20.984 1.359 5.441 1 83 169 LEU B N 1
ATOM 2828 C CA . LEU B 1 169 ? 21.578 1.86 6.676 1 83 169 LEU B CA 1
ATOM 2829 C C . LEU B 1 169 ? 22.234 0.729 7.465 1 83 169 LEU B C 1
ATOM 2831 O O . LEU B 1 169 ? 23.312 0.901 8.031 1 83 169 LEU B O 1
ATOM 2835 N N . PHE B 1 170 ? 21.562 -0.419 7.539 1 77.75 170 PHE B N 1
ATOM 2836 C CA . PHE B 1 170 ? 22.062 -1.522 8.344 1 77.75 170 PHE B CA 1
ATOM 2837 C C . PHE B 1 170 ? 23.141 -2.295 7.594 1 77.75 170 PHE B C 1
ATOM 2839 O O . PHE B 1 170 ? 24.016 -2.918 8.211 1 77.75 170 PHE B O 1
ATOM 2846 N N . GLU B 1 171 ? 23.078 -2.414 6.355 1 65.75 171 GLU B N 1
ATOM 2847 C CA . GLU B 1 171 ? 24.188 -2.984 5.598 1 65.75 171 GLU B CA 1
ATOM 2848 C C . G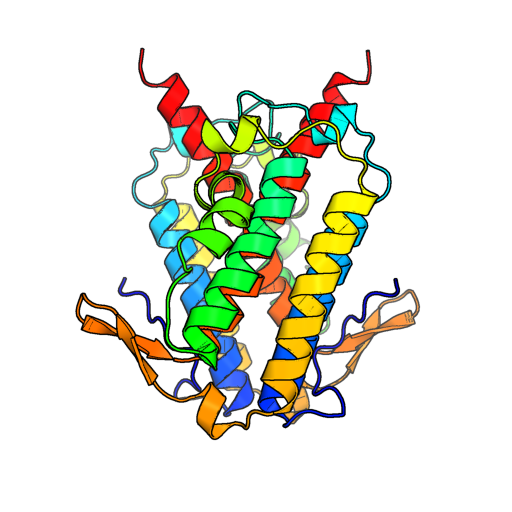LU B 1 171 ? 25.406 -2.068 5.633 1 65.75 171 GLU B C 1
ATOM 2850 O O . GLU B 1 171 ? 26.547 -2.543 5.656 1 65.75 171 GLU B O 1
ATOM 2855 N N . ASN B 1 172 ? 25.219 -0.828 5.562 1 55.12 172 ASN B N 1
ATOM 2856 C CA . ASN B 1 172 ? 26.328 0.112 5.672 1 55.12 172 ASN B CA 1
ATOM 2857 C C . ASN B 1 172 ? 26.812 0.228 7.113 1 55.12 172 ASN B C 1
ATOM 2859 O O . ASN B 1 172 ? 27.891 0.773 7.363 1 55.12 172 ASN B O 1
ATOM 2863 N N . TYR B 1 173 ? 26.062 -0.018 8.102 1 42.38 173 TYR B N 1
ATOM 2864 C CA . TYR B 1 173 ? 26.547 -0.015 9.477 1 42.38 173 TYR B CA 1
ATOM 2865 C C . TYR B 1 173 ? 27.328 -1.294 9.781 1 42.38 173 TYR B C 1
ATOM 2867 O O . TYR B 1 173 ? 27.875 -1.445 10.875 1 42.38 173 TYR B O 1
ATOM 2875 N N . VAL B 1 174 ? 27.438 -2.443 9.164 1 32.16 174 VAL B N 1
ATOM 2876 C CA . VAL B 1 174 ? 28.375 -3.539 9.398 1 32.16 174 VAL B CA 1
ATOM 2877 C C . VAL B 1 174 ? 29.766 -3.148 8.898 1 32.16 174 VAL B C 1
ATOM 2879 O O . VAL B 1 174 ? 30.016 -3.129 7.695 1 32.16 174 VAL B O 1
ATOM 2882 N N . LYS B 1 175 ? 30.281 -1.989 9.211 1 26.02 175 LYS B N 1
ATOM 2883 C CA . LYS B 1 175 ? 31.719 -1.995 9.383 1 26.02 175 LYS B CA 1
ATOM 2884 C C . LYS B 1 175 ? 32.125 -2.719 10.664 1 26.02 175 LYS B C 1
ATOM 2886 O O . LYS B 1 175 ? 31.484 -2.545 11.703 1 26.02 175 LYS B O 1
#

Organism: Bacillus thuringiensis (NCBI:txid1428)

Sequence (350 aa):
MNIDYRIRSVDGYTKKIGELVSMLEHTRAVTLGEVKNLSVEQLDLIMQSSGNSIGALLKHIAAIEKVHQLISFQDRDFTKEELEIWEDALYLGEAGRAICGHEIQYYVQLLQSVREESLKYLSEQGNEWLMSERKWPNGVVYNQHYLWFHVLEDEISHRGQIRMLKNELFENYVKMNIDYRIRSVDGYTKKIGELVSMLEHTRAVTLGEVKNLSVEQLDLIMQSSGNSIGALLKHIAAIEKVHQLISFQDRDFTKEELEIWEDALYLGEAGRAICGHEIQYYVQLLQSVREESLKYLSEQGNEWLMSERKWPNGVVYNQHYLWFHVLEDEISHRGQIRMLKNELFENYVK

Radius of gyration: 20.12 Å; Cα contacts (8 Å, |Δi|>4): 496; chains: 2; bounding box: 55×59×41 Å

pLDDT: mean 93.81, std 10.37, range [26.02, 98.88]